Protein 1AYO (pdb70)

B-factor: mean 34.52, std 20.79, range [9.79, 157.91]

Sequence (260 aa):
EFPFALEVQTLPQTCDGPKAHTSFQISLSVSYIGSRPASNMAIVDVKMVSGFIPLKPTVKMLERSNVSRTEVSNNHVLIYLDKVTNETLTLTFTVLQDIPVRDLKPAIVKVYDYYETDEFAVAEYSAPCSEFPFALEVQTLPQTCDGPKAHTSFQISLSVSYIGSRPASNMAIVDVKMVSGFIPLKPTVKMLERSNVSRTEVSNNHVLIYLDKVTNETLTLTFTVLQDIPVRDLKPAIVKVYDYYETDEFAVAEYSAPCS

Nearest PDB structures (foldseek):
  1ayo-assembly1_B  TM=1.008E+00  e=5.819E-28  Bos taurus
  1edy-assembly1_A  TM=9.283E-01  e=1.177E-16  Rattus norvegicus
  7s62-assembly1_A  TM=9.078E-01  e=7.585E-11  Xenopus laevis
  7s64-assembly1_A  TM=8.992E-01  e=1.941E-10  Xenopus laevis
  7s64-assembly1_D  TM=8.947E-01  e=5.863E-10  Xenopus laevis

Foldseek 3Di:
DFQKDKDKAKVVNACPDDVLQWKIKIKMKMAGNDDDQKFAKKKKKWADWPQKAFPVVLLQVQCDDLFVDWDCPPRIIMTIGRMGHRDMDMGMGMMGRRDDDPDIDKTKIKMAGPPDRRHMDIDIYTRNHD/DAQKDKDKAKVVNAPPDPVLQWKIKIKMKMAGRDDDQWFAWKKKKWAAWPQKDFDPVLLVVCCVDQWPDWDDDDRIIITTHHMHHRDMDMGMTMMGRRDRDPPTDKTKMKMAGPPDPPHIDMDIYTRNHD

Radius of gyration: 20.93 Å; Cα contacts (8 Å, |Δi|>4): 636; chains: 2; bounding box: 56×50×44 Å

Solvent-accessible surface area: 13962 Å² total; per-residue (Å²): 192,64,30,3,41,27,94,25,63,10,75,38,122,91,56,108,22,113,91,2,87,40,22,5,70,0,11,0,22,2,9,4,97,24,125,69,130,26,5,50,51,0,16,0,16,0,97,4,2,61,20,3,55,8,58,125,57,25,0,118,146,20,51,224,74,66,7,61,105,4,58,51,43,144,64,46,0,29,0,22,0,68,118,5,52,109,127,81,31,75,8,45,1,21,1,10,26,60,108,102,65,205,100,30,160,74,6,68,0,89,0,75,7,122,140,72,128,100,14,90,0,69,20,107,13,43,4,19,35,63,196,100,12,4,44,24,94,20,78,9,82,42,121,88,60,102,23,117,174,3,88,64,37,5,74,0,21,1,27,1,12,8,108,28,115,53,135,14,5,60,55,0,5,0,14,0,79,9,3,63,18,6,75,18,65,145,75,34,2,83,41,14,44,53,28,93,0,70,107,10,55,75,39,132,89,42,0,27,0,31,0,52,131,3,47,108,113,88,35,60,5,32,2,23,0,67,57,86,91,98,64,211,111,28,134,67,7,75,0,83,0,75,7,107,151,78,123,104,17,92,4,83,24,114,12,42,5,19,29,85

Organism: Bos taurus (NCBI:txid9913)

Secondary structure (DSSP, 8-state):
--SEEEEEEEESSS--SGGGGTEEEEEEEEEE-SSSSSBSSEEEEEEPPTTEEE-HHHHHTT-SSSEEEEEEETTEEEEEES-B-SSPEEEEEEEEESS--SS---EEEEEEESS-TT-EEEEEE--TT-/--SEEEEEEEESSS--STHHHHEEEEEEEEEE-SSSSS-SSEEEEEEPPTTEEE-HHHHHGGGGSSEEEEEEETTEEEEEES---SS-EEEEEEEEESS--SSPPPEEEEEEESSSTT-EEEEEE--TT-

Structure (mmCIF, N/CA/C/O backbone):
data_1AYO
#
_entry.id   1AYO
#
_cell.length_a   107.570
_cell.length_b   107.570
_cell.length_c   72.229
_cell.angle_alpha   90.00
_cell.angle_beta   90.00
_cell.angle_gamma   120.00
#
_symmetry.space_group_name_H-M   'P 31 2 1'
#
loop_
_entity.id
_entity.type
_entity.pdbx_description
1 polymer ALPHA-2-MACROGLOBULIN
2 branched 2-acetamido-2-deoxy-beta-D-glucopyranose-(1-4)-2-acetamido-2-deoxy-beta-D-glucopyranose
3 non-polymer 'CALCIUM ION'
4 water water
#
loop_
_atom_site.group_PDB
_atom_site.id
_atom_site.type_symbol
_atom_site.label_atom_id
_atom_site.label_alt_id
_atom_site.label_comp_id
_atom_site.label_asym_id
_atom_site.label_entity_id
_atom_site.label_seq_id
_atom_site.pdbx_PDB_ins_code
_atom_site.Cartn_x
_atom_site.Cartn_y
_atom_site.Cartn_z
_atom_site.occupancy
_atom_site.B_iso_or_equiv
_atom_site.auth_seq_id
_atom_site.auth_comp_id
_atom_site.auth_asym_id
_atom_site.auth_atom_id
_atom_site.pdbx_PDB_model_num
ATOM 1 N N . GLU A 1 1 ? 36.338 45.676 23.964 1.00 57.03 3 GLU A N 1
ATOM 2 C CA . GLU A 1 1 ? 37.222 46.816 24.160 1.00 36.00 3 GLU A CA 1
ATOM 3 C C . GLU A 1 1 ? 38.025 47.145 22.901 1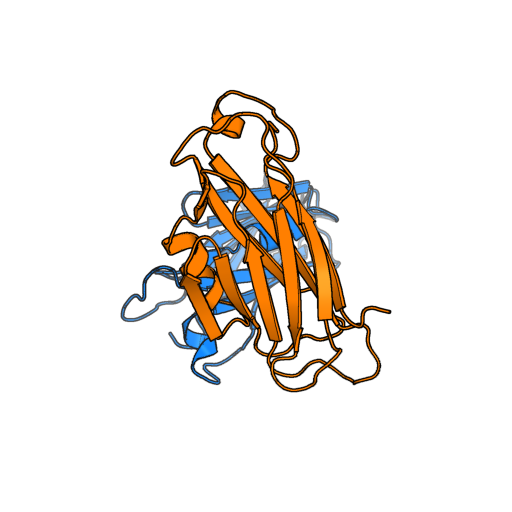.00 39.48 3 GLU A C 1
ATOM 4 O O . GLU A 1 1 ? 38.626 46.309 22.228 1.00 29.16 3 GLU A O 1
ATOM 10 N N . PHE A 1 2 ? 38.002 48.444 22.624 1.00 30.97 4 PHE A N 1
ATOM 11 C CA . PHE A 1 2 ? 38.359 49.042 21.355 1.00 22.21 4 PHE A CA 1
ATOM 12 C C . PHE A 1 2 ? 39.137 50.332 21.546 1.00 20.85 4 PHE A C 1
ATOM 13 O O . PHE A 1 2 ? 38.984 50.979 22.582 1.00 28.90 4 PHE A O 1
ATOM 21 N N . PRO A 1 3 ? 39.956 50.735 20.586 1.00 24.06 5 PRO A N 1
ATOM 22 C CA . PRO A 1 3 ? 40.629 52.030 20.696 1.00 24.70 5 PRO A CA 1
ATOM 23 C C . PRO A 1 3 ? 39.701 53.217 20.460 1.00 30.05 5 PRO A C 1
ATOM 24 O O . PRO A 1 3 ? 40.129 54.367 20.515 1.00 29.67 5 PRO A O 1
ATOM 28 N N . PHE A 1 4 ? 38.428 52.976 20.181 1.00 27.78 6 PHE A N 1
ATOM 29 C CA . PHE A 1 4 ? 37.453 54.056 20.207 1.00 26.53 6 PHE A CA 1
ATOM 30 C C . PHE A 1 4 ? 36.447 53.706 21.300 1.00 23.91 6 PHE A C 1
ATOM 31 O O . PHE A 1 4 ? 36.099 52.534 21.451 1.00 30.94 6 PHE A O 1
ATOM 39 N N . ALA A 1 5 ? 35.986 54.715 22.020 1.00 24.75 7 ALA A N 1
ATOM 40 C CA . ALA A 1 5 ? 34.785 54.502 22.825 1.00 27.71 7 ALA A CA 1
ATOM 41 C C . ALA A 1 5 ? 33.565 54.844 21.968 1.00 28.41 7 ALA A C 1
ATOM 42 O O . ALA A 1 5 ? 33.536 55.911 21.355 1.00 35.85 7 ALA A O 1
ATOM 44 N N . LEU A 1 6 ? 32.583 53.957 21.914 1.00 31.52 8 LEU A N 1
ATOM 45 C CA . LEU A 1 6 ? 31.402 54.170 21.083 1.00 33.43 8 LEU A CA 1
ATOM 46 C C . LEU A 1 6 ? 30.154 53.797 21.873 1.00 29.12 8 LEU A C 1
ATOM 47 O O . LEU A 1 6 ? 30.024 52.641 22.281 1.00 24.68 8 LEU A O 1
ATOM 52 N N . GLU A 1 7 ? 29.254 54.748 22.102 1.00 33.00 9 GLU A N 1
ATOM 53 C CA . GLU A 1 7 ? 27.977 54.455 22.741 1.00 29.08 9 GLU A CA 1
ATOM 54 C C . GLU A 1 7 ? 26.830 54.987 21.871 1.00 27.22 9 GLU A C 1
ATOM 55 O O . GLU A 1 7 ? 27.027 56.036 21.258 1.00 30.56 9 GLU A O 1
ATOM 61 N N . VAL A 1 8 ? 25.713 54.280 21.862 1.00 28.87 10 VAL A N 1
ATOM 62 C CA . VAL A 1 8 ? 24.500 54.598 21.141 1.00 36.47 10 VAL A CA 1
ATOM 63 C C . VAL A 1 8 ? 23.259 54.484 22.028 1.00 27.41 10 VAL A C 1
ATOM 64 O O . VAL A 1 8 ? 23.050 53.472 22.691 1.00 29.82 10 VAL A O 1
ATOM 68 N N . GLN A 1 9 ? 22.421 55.513 22.005 1.00 25.36 11 GLN A N 1
ATOM 69 C CA . GLN A 1 9 ? 21.098 55.410 22.621 1.00 33.72 11 GLN A CA 1
ATOM 70 C C . GLN A 1 9 ? 20.034 56.020 21.709 1.00 30.80 11 GLN A C 1
ATOM 71 O O . GLN A 1 9 ? 20.406 56.816 20.835 1.00 28.64 11 GLN A O 1
ATOM 77 N N . THR A 1 10 ? 18.775 55.658 21.913 1.00 29.08 12 THR A N 1
ATOM 78 C CA . THR A 1 10 ? 17.636 56.171 21.168 1.00 29.32 12 THR A CA 1
ATOM 79 C C . THR A 1 10 ? 16.712 57.050 22.013 1.00 38.15 12 THR A C 1
ATOM 80 O O . THR A 1 10 ? 16.465 56.753 23.184 1.00 48.96 12 THR A O 1
ATOM 84 N N . LEU A 1 11 ? 16.189 58.114 21.410 1.00 29.83 13 LEU A N 1
ATOM 85 C CA . LEU A 1 11 ? 15.166 58.942 22.052 1.00 25.65 13 LEU A CA 1
ATOM 86 C C . LEU A 1 11 ? 13.830 58.744 21.352 1.00 31.05 13 LEU A C 1
ATOM 87 O O . LEU A 1 11 ? 13.699 59.138 20.188 1.00 34.59 13 LEU A O 1
ATOM 92 N N . PRO A 1 12 ? 12.854 58.128 21.998 1.00 30.46 14 PRO A N 1
ATOM 93 C CA . PRO A 1 12 ? 12.930 57.724 23.400 1.00 36.28 14 PRO A CA 1
ATOM 94 C C . PRO A 1 12 ? 13.693 56.422 23.619 1.00 36.09 14 PRO A C 1
ATOM 95 O O . PRO A 1 12 ? 13.952 55.687 22.674 1.00 27.26 14 PRO A O 1
ATOM 99 N N . GLN A 1 13 ? 14.037 56.109 24.865 1.00 41.01 15 GLN A N 1
ATOM 100 C CA . GLN A 1 13 ? 14.772 54.887 25.171 1.00 35.40 15 GLN A CA 1
ATOM 101 C C . GLN A 1 13 ? 13.868 53.666 25.147 1.00 32.34 15 GLN A C 1
ATOM 102 O O . GLN A 1 13 ? 14.322 52.544 24.909 1.00 40.70 15 GLN A O 1
ATOM 108 N N . THR A 1 14 ? 12.572 53.859 25.381 1.00 29.03 16 THR A N 1
ATOM 109 C CA . THR A 1 14 ? 11.631 52.747 25.346 1.00 29.40 16 THR A CA 1
ATOM 110 C C . THR A 1 14 ? 10.343 53.115 24.613 1.00 36.48 16 THR A C 1
ATOM 111 O O . THR A 1 14 ? 10.135 54.284 24.291 1.00 41.53 16 THR A O 1
ATOM 115 N N . CYS A 1 15 ? 9.500 52.113 24.384 1.00 25.22 17 CYS A N 1
ATOM 116 C CA . CYS A 1 15 ? 8.268 52.276 23.628 1.00 32.33 17 CYS A CA 1
ATOM 117 C C . CYS A 1 15 ? 7.186 53.023 24.395 1.00 46.18 17 CYS A C 1
ATOM 118 O O . CYS A 1 15 ? 6.156 52.464 24.779 1.00 65.48 17 CYS A O 1
ATOM 121 N N . ASP A 1 16 ? 7.408 54.311 24.621 1.00 37.74 18 ASP A N 1
ATOM 122 C CA . ASP A 1 16 ? 6.582 55.109 25.515 1.00 40.40 18 ASP A CA 1
ATOM 123 C C . ASP A 1 16 ? 5.267 55.566 24.898 1.00 46.20 18 ASP A C 1
ATOM 124 O O . ASP A 1 16 ? 4.591 56.440 25.451 1.00 61.82 18 ASP A O 1
ATOM 129 N N . GLY A 1 17 ? 4.862 55.012 23.762 1.00 42.42 19 GLY A N 1
ATOM 130 C CA . GLY A 1 17 ? 3.611 55.411 23.133 1.00 40.66 19 GLY A CA 1
ATOM 131 C C . GLY A 1 17 ? 3.672 55.287 21.615 1.00 43.00 19 GLY A C 1
ATOM 132 O O . GLY A 1 17 ? 4.763 55.068 21.092 1.00 46.36 19 GLY A O 1
ATOM 133 N N . PRO A 1 18 ? 2.525 55.418 20.967 1.00 40.93 20 PRO A N 1
ATOM 134 C CA . PRO A 1 18 ? 2.316 55.387 19.526 1.00 36.16 20 PRO A CA 1
ATOM 135 C C . PRO A 1 18 ? 3.404 56.054 18.687 1.00 23.93 20 PRO A C 1
ATOM 136 O O . PRO A 1 18 ? 3.761 55.480 17.656 1.00 26.19 20 PRO A O 1
ATOM 140 N N . LYS A 1 19 ? 3.907 57.219 19.077 1.00 26.35 21 LYS A N 1
ATOM 141 C CA . LYS A 1 19 ? 4.893 57.931 18.270 1.00 32.04 21 LYS A CA 1
ATOM 142 C C . LYS A 1 19 ? 6.248 57.231 18.259 1.00 36.59 21 LYS A C 1
ATOM 143 O O . LYS A 1 19 ? 7.045 57.470 17.352 1.00 32.92 21 LYS A O 1
ATOM 149 N N . ALA A 1 20 ? 6.505 56.393 19.262 1.00 27.44 22 ALA A N 1
ATOM 150 C CA . ALA A 1 20 ? 7.781 55.698 19.381 1.00 31.69 22 ALA A CA 1
ATOM 151 C C . ALA A 1 20 ? 7.881 54.584 18.347 1.00 27.00 22 ALA A C 1
ATOM 152 O O . ALA A 1 20 ? 8.964 54.134 17.993 1.00 33.12 22 ALA A O 1
ATOM 154 N N . HIS A 1 21 ? 6.723 54.148 17.867 1.00 24.57 23 HIS A N 1
ATOM 155 C CA . HIS A 1 21 ? 6.656 53.194 16.785 1.00 29.66 23 HIS A CA 1
ATOM 156 C C . HIS A 1 21 ? 7.085 53.784 15.451 1.00 30.46 23 HIS A C 1
ATOM 157 O O . HIS A 1 21 ? 7.484 53.009 14.580 1.00 35.28 23 HIS A O 1
ATOM 164 N N . THR A 1 22 ? 6.980 55.096 15.246 1.00 24.88 24 THR A N 1
ATOM 165 C CA . THR A 1 22 ? 7.097 55.525 13.847 1.00 27.33 24 THR A CA 1
ATOM 166 C C . THR A 1 22 ? 8.277 56.458 13.631 1.00 25.86 24 THR A C 1
ATOM 167 O O . THR A 1 22 ? 8.666 56.743 12.494 1.00 23.01 24 THR A O 1
ATOM 171 N N . SER A 1 23 ? 8.848 56.971 14.713 1.00 21.58 25 SER A N 1
ATOM 172 C CA . SER A 1 23 ? 10.101 57.706 14.551 1.00 16.86 25 SER A CA 1
ATOM 173 C C . SER A 1 23 ? 10.835 57.738 15.878 1.00 22.14 25 SER A C 1
ATOM 174 O O . SER A 1 23 ? 10.229 57.575 16.933 1.00 26.50 25 SER A O 1
ATOM 177 N N . PHE A 1 24 ? 12.146 57.943 15.795 1.00 19.53 26 PHE A N 1
ATOM 178 C CA . PHE A 1 24 ? 12.924 58.082 17.023 1.00 23.11 26 PHE A CA 1
ATOM 179 C C . PHE A 1 24 ? 14.255 58.725 16.669 1.00 22.95 26 PHE A C 1
ATOM 180 O O . PHE A 1 24 ? 14.597 58.811 15.492 1.00 20.43 26 PHE A O 1
ATOM 188 N N . GLN A 1 25 ? 14.969 59.166 17.696 1.00 21.82 27 GLN A N 1
ATOM 189 C CA . GLN A 1 25 ? 16.275 59.753 17.425 1.00 21.36 27 GLN A CA 1
ATOM 190 C C . GLN A 1 25 ? 17.353 58.749 17.819 1.00 21.28 27 GLN A C 1
ATOM 191 O O . GLN A 1 25 ? 17.179 57.982 18.756 1.00 21.92 27 GLN A O 1
ATOM 197 N N . ILE A 1 26 ? 18.436 58.789 17.059 1.00 20.06 28 ILE A N 1
ATOM 198 C CA . ILE A 1 26 ? 19.609 57.969 17.323 1.00 20.72 28 ILE A CA 1
ATOM 199 C C . ILE A 1 26 ? 20.685 58.910 17.837 1.00 22.99 28 ILE A C 1
ATOM 200 O O . ILE A 1 26 ? 20.980 59.914 17.189 1.00 25.64 28 ILE A O 1
ATOM 205 N N . SER A 1 27 ? 21.226 58.600 19.006 1.00 22.02 29 SER A N 1
ATOM 206 C CA . SER A 1 27 ? 22.216 59.486 19.607 1.00 21.46 29 SER A CA 1
ATOM 207 C C . SER A 1 27 ? 23.481 58.705 19.925 1.00 28.37 29 SER A C 1
ATOM 208 O O . SER A 1 27 ? 23.470 57.800 20.766 1.00 27.59 29 SER A O 1
ATOM 211 N N . LEU A 1 28 ? 24.585 59.016 19.260 1.00 26.73 30 LEU A N 1
ATOM 212 C CA . LEU A 1 28 ? 25.791 58.222 19.494 1.00 25.19 30 LEU A CA 1
ATOM 213 C C . LEU A 1 28 ? 26.909 59.114 20.010 1.00 27.86 30 LEU A C 1
ATO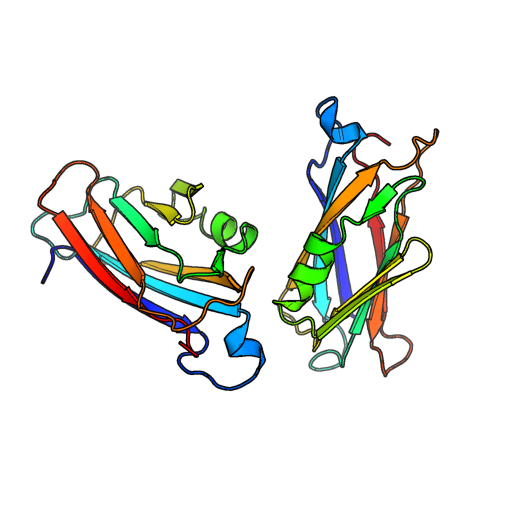M 214 O O . LEU A 1 28 ? 26.985 60.295 19.668 1.00 28.67 30 LEU A O 1
ATOM 219 N N . SER A 1 29 ? 27.770 58.537 20.839 1.00 24.34 31 SER A N 1
ATOM 220 C CA . SER A 1 29 ? 28.886 59.311 21.375 1.00 25.32 31 SER A CA 1
ATOM 221 C C . SER A 1 29 ? 30.192 58.569 21.122 1.00 26.96 31 SER A C 1
ATOM 222 O O . SER A 1 29 ? 30.261 57.356 21.313 1.00 24.18 31 SER A O 1
ATOM 225 N N . VAL A 1 30 ? 31.196 59.327 20.699 1.00 26.92 32 VAL A N 1
ATOM 226 C CA . VAL A 1 30 ? 32.445 58.715 20.280 1.00 27.30 32 VAL A CA 1
ATOM 227 C C . VAL A 1 30 ? 33.640 59.554 20.717 1.00 26.30 32 VAL A C 1
ATOM 228 O O . VAL A 1 30 ? 33.621 60.773 20.637 1.00 30.04 32 VAL A O 1
ATOM 232 N N . SER A 1 31 ? 34.664 58.853 21.184 1.00 27.40 33 SER A N 1
ATOM 233 C CA . SER A 1 31 ? 35.986 59.397 21.416 1.00 29.79 33 SER A CA 1
ATOM 234 C C . SER A 1 31 ? 37.044 58.353 21.060 1.00 30.10 33 SER A C 1
ATOM 235 O O . SER A 1 31 ? 36.744 57.161 21.024 1.00 29.87 33 SER A O 1
ATOM 238 N N . TYR A 1 32 ? 38.251 58.826 20.805 1.00 35.65 34 TYR A N 1
ATOM 239 C CA . TYR A 1 32 ? 39.410 57.970 20.580 1.00 39.64 34 TYR A CA 1
ATOM 240 C C . TYR A 1 32 ? 40.146 57.769 21.900 1.00 42.89 34 TYR A C 1
ATOM 241 O O . TYR A 1 32 ? 40.516 58.741 22.559 1.00 42.93 34 TYR A O 1
ATOM 250 N N . ILE A 1 33 ? 40.340 56.519 22.302 1.00 40.78 35 ILE A N 1
ATOM 251 C CA . ILE A 1 33 ? 40.982 56.202 23.572 1.00 39.05 35 ILE A CA 1
ATOM 252 C C . ILE A 1 33 ? 42.166 55.257 23.394 1.00 49.83 35 ILE A C 1
ATOM 253 O O . ILE A 1 33 ? 42.452 54.454 24.286 1.00 46.31 35 ILE A O 1
ATOM 258 N N . GLY A 1 34 ? 42.848 55.336 22.256 1.00 50.54 36 GLY A N 1
ATOM 259 C CA . GLY A 1 34 ? 43.904 54.403 21.926 1.00 62.26 36 GLY A CA 1
ATOM 260 C C . GLY A 1 34 ? 45.309 54.943 22.105 1.00 70.52 36 GLY A C 1
ATOM 261 O O . GLY A 1 34 ? 45.498 56.071 22.559 1.00 81.73 36 GLY A O 1
ATOM 262 N N . SER A 1 35 ? 46.289 54.122 21.744 1.00 73.49 37 SER A N 1
ATOM 263 C CA . SER A 1 35 ? 47.707 54.415 21.877 1.00 71.05 37 SER A CA 1
ATOM 264 C C . SER A 1 35 ? 48.041 55.778 21.279 1.00 64.09 37 SER A C 1
ATOM 265 O O . SER A 1 35 ? 48.528 56.672 21.962 1.00 67.27 37 SER A O 1
ATOM 268 N N . ARG A 1 36 ? 47.762 55.897 19.987 1.00 65.77 38 ARG A N 1
ATOM 269 C CA . ARG A 1 36 ? 47.992 57.138 19.260 1.00 69.91 38 ARG A CA 1
ATOM 270 C C . ARG A 1 36 ? 47.373 58.327 19.974 1.00 67.18 38 ARG A C 1
ATOM 271 O O . ARG A 1 36 ? 46.511 58.177 20.845 1.00 60.65 38 ARG A O 1
ATOM 279 N N . PRO A 1 37 ? 47.819 59.531 19.631 1.00 67.69 39 PRO A N 1
ATOM 280 C CA . PRO A 1 37 ? 47.280 60.729 20.284 1.00 69.39 39 PRO A CA 1
ATOM 281 C C . PRO A 1 37 ? 45.846 61.007 19.842 1.00 68.57 39 PRO A C 1
ATOM 282 O O . PRO A 1 37 ? 44.969 61.322 20.645 1.00 57.74 39 PRO A O 1
ATOM 286 N N . ALA A 1 38 ? 45.616 60.885 18.541 1.00 62.63 40 ALA A N 1
ATOM 287 C CA . ALA A 1 38 ? 44.288 61.002 17.959 1.00 58.75 40 ALA A CA 1
ATOM 288 C C . ALA A 1 38 ? 44.163 59.998 16.816 1.00 54.83 40 ALA A C 1
ATOM 289 O O . ALA A 1 38 ? 45.187 59.482 16.362 1.00 47.52 40 ALA A O 1
ATOM 291 N N . SER A 1 39 ? 42.943 59.741 16.360 1.00 40.88 41 SER A N 1
ATOM 292 C CA . SER A 1 39 ? 42.763 58.968 15.143 1.00 34.97 41 SER A CA 1
ATOM 293 C C . SER A 1 39 ? 42.986 59.833 13.907 1.00 45.67 41 SER A C 1
ATOM 294 O O . SER A 1 39 ? 42.882 61.057 13.968 1.00 56.54 41 SER A O 1
ATOM 297 N N . ASN A 1 40 ? 43.264 59.177 12.787 1.00 48.29 42 ASN A N 1
ATOM 298 C CA . ASN A 1 40 ? 43.184 59.802 11.473 1.00 46.49 42 ASN A CA 1
ATOM 299 C C . ASN A 1 40 ? 41.736 60.193 11.190 1.00 39.85 42 ASN A C 1
ATOM 300 O O . ASN A 1 40 ? 40.892 60.194 12.088 1.00 50.56 42 ASN A O 1
ATOM 305 N N . MET A 1 41 ? 41.424 60.505 9.939 1.00 33.80 43 MET A N 1
ATOM 306 C CA . MET A 1 41 ? 40.031 60.477 9.501 1.00 30.15 43 MET A CA 1
ATOM 307 C C . MET A 1 41 ? 39.406 59.159 9.958 1.00 34.64 43 MET A C 1
ATOM 308 O O . MET A 1 41 ? 40.029 58.108 9.778 1.00 29.89 43 MET A O 1
ATOM 313 N N . ALA A 1 42 ? 38.237 59.241 10.557 1.00 28.45 44 ALA A N 1
ATOM 314 C CA . ALA A 1 42 ? 37.452 58.116 11.032 1.00 25.35 44 ALA A CA 1
ATOM 315 C C . ALA A 1 42 ? 36.093 58.103 10.338 1.00 32.40 44 ALA A C 1
ATOM 316 O O . ALA A 1 42 ? 35.593 59.154 9.928 1.00 33.78 44 ALA A O 1
ATOM 318 N N . ILE A 1 43 ? 35.495 56.922 10.212 1.00 23.49 45 ILE A N 1
ATOM 319 C CA . ILE A 1 43 ? 34.141 56.879 9.650 1.00 21.67 45 ILE A CA 1
ATOM 320 C C . ILE A 1 43 ? 33.205 56.264 10.680 1.00 22.99 45 ILE A C 1
ATOM 321 O O . ILE A 1 43 ? 33.556 55.228 11.240 1.00 24.09 45 ILE A O 1
ATOM 326 N N . VAL A 1 44 ? 32.072 56.907 10.915 1.00 20.10 46 VAL A N 1
ATOM 327 C CA . VAL A 1 44 ? 30.954 56.350 11.664 1.00 14.25 46 VAL A CA 1
ATOM 328 C C . VAL A 1 44 ? 29.906 55.874 10.663 1.00 18.85 46 VAL A C 1
ATOM 329 O O . VAL A 1 44 ? 29.504 56.609 9.765 1.00 22.93 46 VAL A O 1
ATOM 333 N N . ASP A 1 45 ? 29.516 54.622 10.830 1.00 17.31 47 ASP A N 1
ATOM 334 C CA . ASP A 1 45 ? 28.604 53.950 9.921 1.00 19.47 47 ASP A CA 1
ATOM 335 C C . ASP A 1 45 ? 27.443 53.423 10.762 1.00 19.83 47 ASP A C 1
ATOM 336 O O . ASP A 1 45 ? 27.628 52.555 11.610 1.00 21.25 47 ASP A O 1
ATOM 341 N N . VAL A 1 46 ? 26.276 53.980 10.470 1.00 18.77 48 VAL A N 1
ATOM 342 C CA . VAL A 1 46 ? 25.045 53.640 11.161 1.00 15.70 48 VAL A CA 1
ATOM 343 C C . VAL A 1 46 ? 24.098 52.911 10.216 1.00 21.70 48 VAL A C 1
ATOM 344 O O . VAL A 1 46 ? 23.602 53.476 9.247 1.00 20.74 48 VAL A O 1
ATOM 348 N N . LYS A 1 47 ? 23.862 51.643 10.523 1.00 19.54 49 LYS A N 1
ATOM 349 C CA . LYS A 1 47 ? 22.913 50.851 9.754 1.00 22.13 49 LYS A CA 1
ATOM 350 C C . LYS A 1 47 ? 21.509 51.115 10.286 1.00 17.98 49 LYS A C 1
ATOM 351 O O . LYS A 1 47 ? 21.353 51.259 11.501 1.00 17.43 49 LYS A O 1
ATOM 357 N N . MET A 1 48 ? 20.532 51.186 9.393 1.00 22.16 50 MET A N 1
ATOM 358 C CA . MET A 1 48 ? 19.154 51.450 9.775 1.00 20.55 50 MET A CA 1
ATOM 359 C C . MET A 1 48 ? 18.489 50.184 10.291 1.00 23.07 50 MET A C 1
ATOM 360 O O . MET A 1 48 ? 18.698 49.090 9.761 1.00 19.89 50 MET A O 1
ATOM 365 N N . VAL A 1 49 ? 17.652 50.322 11.309 1.00 22.23 51 VAL A N 1
ATOM 366 C CA . VAL A 1 49 ? 16.735 49.242 11.666 1.00 21.14 51 VAL A CA 1
ATOM 367 C C . VAL A 1 49 ? 15.776 48.961 10.524 1.00 25.46 51 VAL A C 1
ATOM 368 O O . VAL A 1 49 ? 15.400 49.903 9.812 1.00 28.09 51 VAL A O 1
ATOM 372 N N . SER A 1 50 ? 15.361 47.714 10.329 1.00 20.38 52 SER A N 1
ATOM 373 C CA . SER A 1 50 ? 14.507 47.370 9.197 1.00 26.18 52 SER A CA 1
ATOM 374 C C . SER A 1 50 ? 13.251 48.233 9.148 1.00 25.49 52 SER A C 1
ATOM 375 O O . SER A 1 50 ? 12.554 48.389 10.148 1.00 24.93 52 SER A O 1
ATOM 378 N N . GLY A 1 51 ? 12.970 48.781 7.974 1.00 24.39 53 GLY A N 1
ATOM 379 C CA . GLY A 1 51 ? 11.789 49.574 7.734 1.00 21.10 53 GLY A CA 1
ATOM 380 C C . GLY A 1 51 ? 11.994 51.055 7.966 1.00 23.35 53 GLY A C 1
ATOM 381 O O . GLY A 1 51 ? 11.121 51.832 7.567 1.00 24.48 53 GLY A O 1
ATOM 382 N N . PHE A 1 52 ? 13.101 51.448 8.585 1.00 20.46 54 PHE A N 1
ATOM 383 C CA . PHE A 1 52 ? 13.388 52.840 8.896 1.00 19.92 54 PHE A CA 1
ATOM 384 C C . PHE A 1 52 ? 14.365 53.508 7.930 1.00 24.71 54 PHE A C 1
ATOM 385 O O . PHE A 1 52 ? 15.257 52.860 7.382 1.00 21.21 54 PHE A O 1
ATOM 393 N N . ILE A 1 53 ? 14.207 54.815 7.758 1.00 18.49 55 ILE A N 1
ATOM 394 C CA . ILE A 1 53 ? 15.100 55.650 6.970 1.00 21.80 55 ILE A CA 1
ATOM 395 C C . ILE A 1 53 ? 15.434 56.926 7.729 1.00 20.02 55 ILE A C 1
ATOM 396 O O . ILE A 1 53 ? 14.658 57.360 8.580 1.00 22.19 55 ILE A O 1
ATOM 401 N N . PRO A 1 54 ? 16.567 57.547 7.433 1.00 22.12 56 PRO A N 1
ATOM 402 C CA . PRO A 1 54 ? 16.930 58.777 8.148 1.00 18.60 56 PRO A CA 1
ATOM 403 C C . PRO A 1 54 ? 16.138 59.978 7.637 1.00 31.43 56 PRO A C 1
ATOM 404 O O . PRO A 1 54 ? 15.763 59.993 6.460 1.00 24.02 56 PRO A O 1
ATOM 408 N N . LEU A 1 55 ? 15.890 60.955 8.502 1.00 26.58 57 LEU A N 1
ATOM 409 C CA . LEU A 1 55 ? 15.327 62.245 8.076 1.00 25.95 57 LEU A CA 1
ATOM 410 C C . LEU A 1 55 ? 16.519 63.074 7.616 1.00 27.28 57 LEU A C 1
ATOM 411 O O . LEU A 1 55 ? 17.231 63.608 8.466 1.00 23.05 57 LEU A O 1
ATOM 416 N N . LYS A 1 56 ? 16.741 63.122 6.304 1.00 21.36 58 LYS A N 1
ATOM 417 C CA . LYS A 1 56 ? 18.014 63.611 5.783 1.00 25.18 58 LYS A CA 1
ATOM 418 C C . LYS A 1 56 ? 18.437 64.968 6.311 1.00 28.04 58 LYS A C 1
ATOM 419 O O . LYS A 1 56 ? 19.629 65.117 6.633 1.00 26.24 58 LYS A O 1
ATOM 425 N N . PRO A 1 57 ? 17.572 65.966 6.403 1.00 30.12 59 PRO A N 1
ATOM 426 C CA . PRO A 1 57 ? 18.038 67.254 6.945 1.00 28.90 59 PRO A CA 1
ATOM 427 C C . PRO A 1 57 ? 18.641 67.122 8.332 1.00 24.66 59 PRO A C 1
ATOM 428 O O . PRO A 1 57 ? 19.521 67.919 8.676 1.00 31.10 59 PRO A O 1
ATOM 432 N N . THR A 1 58 ? 18.222 66.156 9.154 1.00 24.72 60 THR A N 1
ATOM 433 C CA . THR A 1 58 ? 18.866 66.098 10.476 1.00 20.98 60 THR A CA 1
ATOM 434 C C . THR A 1 58 ? 20.246 65.455 10.363 1.00 23.93 60 THR A C 1
ATOM 435 O O . THR A 1 58 ? 21.087 65.627 11.247 1.00 26.99 60 THR A O 1
ATOM 439 N N . VAL A 1 59 ? 20.497 64.728 9.277 1.00 20.37 61 VAL A N 1
ATOM 440 C CA . VAL A 1 59 ? 21.849 64.205 9.048 1.00 26.71 61 VAL A CA 1
ATOM 441 C C . VAL A 1 59 ? 22.764 65.330 8.581 1.00 23.07 61 VAL A C 1
ATOM 442 O O . VAL A 1 59 ? 23.884 65.504 9.060 1.00 23.37 61 VAL A O 1
ATOM 446 N N . LYS A 1 60 ? 22.256 66.111 7.624 1.00 24.97 62 LYS A N 1
ATOM 447 C CA . LYS A 1 60 ? 23.054 67.195 7.053 1.00 27.39 62 LYS A CA 1
ATOM 448 C C . LYS A 1 60 ? 23.420 68.226 8.109 1.00 23.91 62 LYS A C 1
ATOM 449 O O . LYS A 1 60 ? 24.497 68.822 8.060 1.00 32.55 62 LYS A O 1
ATOM 455 N N . MET A 1 61 ? 22.522 68.408 9.064 1.00 24.17 63 MET A N 1
ATOM 456 C CA . MET A 1 61 ? 22.788 69.259 10.216 1.00 36.34 63 MET A CA 1
ATOM 457 C C . MET A 1 61 ? 24.034 68.852 10.989 1.00 41.80 63 MET A C 1
ATOM 458 O O . MET A 1 61 ? 24.612 69.652 11.729 1.00 32.95 63 MET A O 1
ATOM 463 N N . LEU A 1 62 ? 24.469 67.597 10.877 1.00 33.05 64 LEU A N 1
ATOM 464 C CA . LEU A 1 62 ? 25.639 67.204 11.667 1.00 27.84 64 LEU A CA 1
ATOM 465 C C . LEU A 1 62 ? 26.888 67.857 11.091 1.00 28.61 64 LEU A C 1
ATOM 466 O O . LEU A 1 62 ? 27.926 67.970 11.745 1.00 34.48 64 LEU A O 1
ATOM 471 N N . GLU A 1 63 ? 26.788 68.299 9.838 1.00 30.32 65 GLU A N 1
ATOM 472 C CA . GLU A 1 63 ? 27.963 68.755 9.100 1.00 38.25 65 GLU A CA 1
ATOM 473 C C . GLU A 1 63 ? 28.412 70.149 9.527 1.00 57.94 65 GLU A C 1
ATOM 474 O O . GLU A 1 63 ? 28.241 71.131 8.807 1.00 64.49 65 GLU A O 1
ATOM 480 N N . ARG A 1 64 ? 29.004 70.216 10.708 1.00 75.81 66 ARG A N 1
ATOM 481 C CA . ARG A 1 64 ? 29.636 71.432 11.201 1.00 96.69 66 ARG A CA 1
ATOM 482 C C . ARG A 1 64 ? 30.224 71.138 12.583 1.00 104.00 66 ARG A C 1
ATOM 483 O O . ARG A 1 64 ? 29.497 71.148 13.573 1.00 114.17 66 ARG A O 1
ATOM 491 N N . SER A 1 65 ? 31.520 70.867 12.576 1.00 106.93 67 SER A N 1
ATOM 492 C CA . SER A 1 65 ? 32.281 70.420 13.728 1.00 111.61 67 SER A CA 1
ATOM 493 C C . SER A 1 65 ? 33.585 69.760 13.285 1.00 109.74 67 SER A C 1
ATOM 494 O O . SER A 1 65 ? 34.295 70.256 12.414 1.00 96.22 67 SER A O 1
ATOM 497 N N . ASN A 1 66 ? 33.857 68.616 13.902 1.00 109.62 68 ASN A N 1
ATOM 498 C CA . ASN A 1 66 ? 34.898 67.701 13.455 1.00 107.72 68 ASN A CA 1
ATOM 499 C C . ASN A 1 66 ? 34.357 66.892 12.268 1.00 81.64 68 ASN A C 1
ATOM 500 O O . ASN A 1 66 ? 35.094 66.145 11.629 1.00 59.70 68 ASN A O 1
ATOM 505 N N . VAL A 1 67 ? 33.068 67.091 12.025 1.00 57.38 69 VAL A N 1
ATOM 506 C CA . VAL A 1 67 ? 32.288 66.483 10.968 1.00 44.51 69 VAL A CA 1
ATOM 507 C C . VAL A 1 67 ? 32.484 67.177 9.624 1.00 46.14 69 VAL A C 1
ATOM 508 O O . VAL A 1 67 ? 31.863 68.195 9.334 1.00 51.56 69 VAL A O 1
ATOM 512 N N . SER A 1 68 ? 33.350 66.598 8.810 1.00 47.21 70 SER A N 1
ATOM 513 C CA . SER A 1 68 ? 33.682 67.126 7.497 1.00 51.36 70 SER A CA 1
ATOM 514 C C . SER A 1 68 ? 32.632 66.752 6.457 1.00 55.92 70 SER A C 1
ATOM 515 O O . SER A 1 68 ? 32.532 67.417 5.423 1.00 47.27 70 SER A O 1
ATOM 518 N N . ARG A 1 69 ? 31.840 65.706 6.703 1.00 45.68 71 ARG A N 1
ATOM 519 C CA . ARG A 1 69 ? 30.759 65.392 5.763 1.00 32.05 71 ARG A CA 1
ATOM 520 C C . ARG A 1 69 ? 29.932 64.202 6.241 1.00 31.92 71 ARG A C 1
ATOM 521 O O . ARG A 1 69 ? 30.336 63.416 7.094 1.00 31.65 71 ARG A O 1
ATOM 529 N N . THR A 1 70 ? 28.749 64.124 5.649 1.00 25.30 72 THR A N 1
ATOM 530 C CA . THR A 1 70 ? 27.802 63.059 5.913 1.00 31.24 72 THR A CA 1
ATOM 531 C C . THR A 1 70 ? 27.286 62.534 4.579 1.00 33.72 72 THR A C 1
ATOM 532 O O . THR A 1 70 ? 27.270 63.242 3.574 1.00 26.03 72 THR A O 1
ATOM 536 N N . GLU A 1 71 ? 26.884 61.267 4.595 1.00 24.95 73 GLU A N 1
ATOM 537 C CA . GLU A 1 71 ? 26.255 60.694 3.414 1.00 19.92 73 GLU A CA 1
ATOM 538 C C . GLU A 1 71 ? 25.116 59.780 3.849 1.00 25.17 73 GLU A C 1
ATOM 539 O O . GLU A 1 71 ? 25.169 59.113 4.886 1.00 24.25 73 GLU A O 1
ATOM 545 N N . VAL A 1 72 ? 24.075 59.762 3.031 1.00 21.95 74 VAL A N 1
ATOM 546 C CA . VAL A 1 72 ? 22.988 58.805 3.212 1.00 21.06 74 VAL A CA 1
ATOM 547 C C . VAL A 1 72 ? 23.037 57.852 2.032 1.00 28.15 74 VAL A C 1
ATOM 548 O O . VAL A 1 72 ? 22.880 58.236 0.868 1.00 20.82 74 VAL A O 1
ATOM 552 N N . SER A 1 73 ? 23.287 56.565 2.311 1.00 17.41 75 SER A N 1
ATOM 553 C CA . SER A 1 73 ? 23.601 55.744 1.134 1.00 23.03 75 SER A CA 1
ATOM 554 C C . SER A 1 73 ? 23.349 54.273 1.400 1.00 21.78 75 SER A C 1
ATOM 555 O O . SER A 1 73 ? 23.845 53.757 2.407 1.00 21.53 75 SER A O 1
ATOM 558 N N . ASN A 1 74 ? 22.579 53.644 0.511 1.00 15.02 76 ASN A N 1
ATOM 559 C CA . ASN A 1 74 ? 22.241 52.230 0.638 1.00 16.42 76 ASN A CA 1
ATOM 560 C C . ASN A 1 74 ? 21.814 51.869 2.064 1.00 23.36 76 ASN A C 1
ATOM 561 O O . ASN A 1 74 ? 22.216 50.810 2.550 1.00 26.18 76 ASN A O 1
ATOM 566 N N . ASN A 1 75 ? 21.033 52.755 2.647 1.00 18.93 77 ASN A N 1
ATOM 567 C CA . ASN A 1 75 ? 20.359 52.662 3.934 1.00 24.05 77 ASN A CA 1
ATOM 568 C C . ASN A 1 75 ? 21.344 52.532 5.097 1.00 23.55 77 ASN A C 1
ATOM 569 O O . ASN A 1 75 ? 21.077 51.953 6.155 1.00 24.02 77 ASN A O 1
ATOM 574 N N . HIS A 1 76 ? 22.508 53.131 4.889 1.00 15.85 78 HIS A N 1
ATOM 575 C CA . HIS A 1 76 ? 23.393 53.464 5.991 1.00 20.05 78 HIS A CA 1
ATOM 576 C C . HIS A 1 76 ? 23.467 54.989 6.056 1.00 26.93 78 HIS A C 1
ATOM 577 O O . HIS A 1 76 ? 23.298 55.635 5.018 1.00 23.90 78 HIS A O 1
ATOM 584 N N . VAL A 1 77 ? 23.717 55.487 7.252 1.00 20.28 79 VAL A N 1
ATOM 585 C CA . VAL A 1 77 ? 24.162 56.861 7.425 1.00 15.06 79 VAL A CA 1
ATOM 586 C C . VAL A 1 77 ? 25.664 56.862 7.679 1.00 20.29 79 VAL A C 1
ATOM 587 O O . VAL A 1 77 ? 26.168 56.161 8.560 1.00 21.34 79 VAL A O 1
ATOM 591 N N . LEU A 1 78 ? 26.402 57.626 6.892 1.00 18.18 80 LEU A N 1
ATOM 592 C CA . LEU A 1 78 ? 27.852 57.656 7.056 1.00 21.11 80 LEU A CA 1
ATOM 593 C C . LEU A 1 78 ? 28.300 59.046 7.478 1.00 22.77 80 LEU A C 1
ATOM 594 O O . LEU A 1 78 ? 27.905 60.022 6.837 1.00 23.48 80 LEU A O 1
ATOM 599 N N . ILE A 1 79 ? 29.097 59.103 8.532 1.00 18.36 81 ILE A N 1
ATOM 600 C CA . ILE A 1 79 ? 29.630 60.358 9.039 1.00 20.88 81 ILE A CA 1
ATOM 601 C C . ILE A 1 79 ? 31.156 60.354 9.039 1.00 25.80 81 ILE A C 1
ATOM 602 O O . ILE A 1 79 ? 31.768 59.531 9.714 1.00 29.64 81 ILE A O 1
ATOM 607 N N . TYR A 1 80 ? 31.762 61.261 8.299 1.00 26.75 82 TYR A N 1
ATOM 608 C CA . TYR A 1 80 ? 33.204 61.427 8.198 1.00 29.56 82 TYR A CA 1
ATOM 609 C C . TYR A 1 80 ? 33.709 62.469 9.191 1.00 37.45 82 TYR A C 1
ATOM 610 O O . TYR A 1 80 ? 33.296 63.630 9.146 1.00 35.61 82 TYR A O 1
ATOM 619 N N . LEU A 1 81 ? 34.584 62.045 10.095 1.00 33.74 83 LEU A N 1
ATOM 620 C CA . LEU A 1 81 ? 35.203 62.926 11.083 1.00 31.26 83 LEU A CA 1
ATOM 621 C C . LEU A 1 81 ? 36.666 63.168 10.733 1.00 36.66 83 LEU A C 1
ATOM 622 O O . LEU A 1 81 ? 37.401 62.225 10.413 1.00 38.22 83 LEU A O 1
ATOM 627 N N . ASP A 1 82 ? 37.108 64.423 10.771 1.00 40.80 84 ASP A N 1
ATOM 628 C CA . ASP A 1 82 ? 38.467 64.740 10.313 1.00 46.46 84 ASP A CA 1
ATOM 629 C C . ASP A 1 82 ? 39.524 64.130 11.224 1.00 39.29 84 ASP A C 1
ATOM 630 O O . ASP A 1 82 ? 40.554 63.618 10.782 1.00 44.73 84 ASP A O 1
ATOM 635 N N . LYS A 1 83 ? 39.255 64.176 12.520 1.00 41.12 85 LYS A N 1
ATOM 636 C CA . LYS A 1 83 ? 40.068 63.468 13.499 1.00 60.12 85 LYS A CA 1
ATOM 637 C C . LYS A 1 83 ? 39.212 63.168 14.726 1.00 57.48 85 LYS A C 1
ATOM 638 O O . LYS A 1 83 ? 38.168 63.794 14.916 1.00 74.97 85 LYS A O 1
ATOM 644 N N . VAL A 1 84 ? 39.647 62.215 15.543 1.00 42.82 86 VAL A N 1
ATOM 645 C CA . VAL A 1 84 ? 38.934 61.966 16.791 1.00 39.29 86 VAL A CA 1
ATOM 646 C C . VAL A 1 84 ? 39.932 61.877 17.942 1.00 43.73 86 VAL A C 1
ATOM 647 O O . VAL A 1 84 ? 40.947 61.195 17.833 1.00 39.91 86 VAL A O 1
ATOM 651 N N . THR A 1 85 ? 39.616 62.579 19.022 1.00 38.92 87 THR A N 1
ATOM 652 C CA . THR A 1 85 ? 40.514 62.622 20.166 1.00 38.48 87 THR A CA 1
ATOM 653 C C . THR A 1 85 ? 39.823 62.097 21.415 1.00 48.19 87 THR A C 1
ATOM 654 O O . THR A 1 85 ? 38.752 61.490 21.347 1.00 42.62 87 THR A O 1
ATOM 658 N N . ASN A 1 86 ? 40.466 62.349 22.556 1.00 42.26 88 ASN A N 1
ATOM 659 C CA . ASN A 1 86 ? 39.893 61.879 23.813 1.00 50.51 88 ASN A CA 1
ATOM 660 C C . ASN A 1 86 ? 38.630 62.649 24.149 1.00 36.17 88 ASN A C 1
ATOM 661 O O . ASN A 1 86 ? 37.846 62.273 25.018 1.00 38.82 88 ASN A O 1
ATOM 666 N N . GLU A 1 87 ? 38.377 63.774 23.473 1.00 35.27 89 GLU A N 1
ATOM 667 C CA . GLU A 1 87 ? 37.113 64.422 23.855 1.00 48.14 89 GLU A CA 1
ATOM 668 C C . GLU A 1 87 ? 35.963 63.838 23.039 1.00 44.62 89 GLU A C 1
ATOM 669 O O . GLU A 1 87 ? 36.084 63.562 21.848 1.00 34.95 89 GLU A O 1
ATOM 675 N N . THR A 1 88 ? 34.852 63.637 23.729 1.00 37.83 90 THR A N 1
ATOM 676 C CA . THR A 1 88 ? 33.673 62.945 23.265 1.00 45.05 90 THR A CA 1
ATOM 677 C C . THR A 1 88 ? 32.841 63.768 22.293 1.00 46.74 90 THR A C 1
ATOM 678 O O . THR A 1 88 ? 32.424 64.877 22.624 1.00 56.70 90 THR A O 1
ATOM 682 N N . LEU A 1 89 ? 32.588 63.216 21.111 1.00 36.63 91 LEU A N 1
ATOM 683 C CA . LEU A 1 89 ? 31.652 63.898 20.214 1.00 33.56 91 LEU A CA 1
ATOM 684 C C . LEU A 1 89 ? 30.302 63.194 20.250 1.00 34.37 91 LEU A C 1
ATOM 685 O O . LEU A 1 89 ? 30.206 61.973 20.145 1.00 34.49 91 LEU A O 1
ATOM 690 N N . THR A 1 90 ? 29.249 63.986 20.412 1.00 36.20 92 THR A N 1
ATOM 691 C CA . THR A 1 90 ? 27.900 63.426 20.387 1.00 33.59 92 THR A CA 1
ATOM 692 C C . THR A 1 90 ? 27.189 63.870 19.115 1.00 36.24 92 THR A C 1
ATOM 693 O O . THR A 1 90 ? 27.230 65.032 18.722 1.00 33.31 92 THR A O 1
ATOM 697 N N . LEU A 1 91 ? 26.554 62.905 18.459 1.00 27.68 93 LEU A N 1
ATOM 698 C CA . LEU A 1 91 ? 25.912 63.169 17.179 1.00 28.40 93 LEU A CA 1
ATOM 699 C C . LEU A 1 91 ? 24.498 62.607 17.235 1.00 30.65 93 LEU A C 1
ATOM 700 O O . LEU A 1 91 ? 24.364 61.430 17.569 1.00 29.46 93 LEU A O 1
ATOM 705 N N . THR A 1 92 ? 23.483 63.410 16.933 1.00 25.96 94 THR A N 1
ATOM 706 C CA . THR A 1 92 ? 22.114 62.911 17.105 1.00 22.11 94 THR A CA 1
ATOM 707 C C . THR A 1 92 ? 21.299 63.189 15.857 1.00 26.13 94 THR A C 1
ATOM 708 O O . THR A 1 92 ? 21.369 64.301 15.334 1.00 27.67 94 THR A O 1
ATOM 712 N N . PHE A 1 93 ? 20.532 62.217 15.365 1.00 20.57 95 PHE A N 1
ATOM 713 C CA . PHE A 1 93 ? 19.736 62.549 14.179 1.00 20.39 95 PHE A CA 1
ATOM 714 C C . PHE A 1 93 ? 18.445 61.749 14.243 1.00 20.26 95 PHE A C 1
ATOM 715 O O . PHE A 1 93 ? 18.299 60.909 15.134 1.00 21.50 95 PHE A O 1
ATOM 723 N N . THR A 1 94 ? 17.551 62.019 13.299 1.00 19.85 96 THR A N 1
ATOM 724 C CA . THR A 1 94 ? 16.243 61.365 13.327 1.00 23.91 96 THR A CA 1
ATOM 725 C C . THR A 1 94 ? 16.068 60.304 12.253 1.00 21.98 96 THR A C 1
ATOM 726 O O . THR A 1 94 ? 16.533 60.471 11.128 1.00 19.69 96 THR A O 1
ATOM 730 N N . VAL A 1 95 ? 15.385 59.213 12.596 1.00 18.71 97 VAL A N 1
ATOM 731 C CA . VAL A 1 95 ? 14.952 58.215 11.627 1.00 18.57 97 VAL A CA 1
ATOM 732 C C . VAL A 1 95 ? 13.440 58.020 11.679 1.00 21.38 97 VAL A C 1
ATOM 733 O O . VAL A 1 95 ? 12.766 58.300 12.668 1.00 19.90 97 VAL A O 1
ATOM 737 N N . LEU A 1 96 ? 12.911 57.535 10.564 1.00 20.24 98 LEU A N 1
ATOM 738 C CA . LEU A 1 96 ? 11.482 57.516 10.320 1.00 21.32 98 LEU A CA 1
ATOM 739 C C . LEU A 1 96 ? 11.058 56.140 9.842 1.00 22.53 98 LEU A C 1
ATOM 740 O O . LEU A 1 96 ? 11.721 55.574 8.969 1.00 20.67 98 LEU A O 1
ATOM 745 N N . GLN A 1 97 ? 9.962 55.605 10.371 1.00 22.77 99 GLN A N 1
ATOM 746 C CA . GLN A 1 97 ? 9.490 54.340 9.812 1.00 18.66 99 GLN A CA 1
ATOM 747 C C . GLN A 1 97 ? 8.813 54.564 8.466 1.00 24.63 99 GLN A C 1
ATOM 748 O O . GLN A 1 97 ? 7.758 55.189 8.411 1.00 28.19 99 GLN A O 1
ATOM 754 N N . ASP A 1 98 ? 9.423 54.045 7.410 1.00 25.41 100 ASP A N 1
ATOM 755 C CA . ASP A 1 98 ? 8.853 54.114 6.071 1.00 32.33 100 ASP A CA 1
ATOM 756 C C . ASP A 1 98 ? 7.796 53.021 5.917 1.00 34.04 100 ASP A C 1
ATOM 757 O O . ASP A 1 98 ? 6.639 53.296 5.610 1.00 42.64 100 ASP A O 1
ATOM 762 N N . ILE A 1 99 ? 8.225 51.787 6.134 1.00 34.11 101 ILE A N 1
ATOM 763 C CA . ILE A 1 99 ? 7.383 50.603 6.078 1.00 32.29 101 ILE A CA 1
ATOM 764 C C . ILE A 1 99 ? 7.459 49.864 7.409 1.00 32.48 101 ILE A C 1
ATOM 765 O O . ILE A 1 99 ? 8.561 49.685 7.935 1.00 40.89 101 ILE A O 1
ATOM 770 N N . PRO A 1 100 ? 6.353 49.447 8.000 1.00 50.43 102 PRO A N 1
ATOM 771 C CA . PRO A 1 100 ? 6.464 48.676 9.250 1.00 46.76 102 PRO A CA 1
ATOM 772 C C . PRO A 1 100 ? 6.969 47.269 8.948 1.00 47.10 102 PRO A C 1
ATOM 773 O O . PRO A 1 100 ? 6.426 46.563 8.097 1.00 40.87 102 PRO A O 1
ATOM 777 N N . VAL A 1 101 ? 8.030 46.865 9.643 1.00 49.40 103 VAL A N 1
ATOM 778 C CA . VAL A 1 101 ? 8.523 45.503 9.468 1.00 51.88 103 VAL A CA 1
ATOM 779 C C . VAL A 1 101 ? 8.365 44.702 10.759 1.00 60.35 103 VAL A C 1
ATOM 780 O O . VAL A 1 101 ? 8.618 45.225 11.843 1.00 68.64 103 VAL A O 1
ATOM 784 N N . ARG A 1 102 ? 7.942 43.457 10.603 1.00 68.32 104 ARG A N 1
ATOM 785 C CA . ARG A 1 102 ? 7.665 42.529 11.687 1.00 68.03 104 ARG A CA 1
ATOM 786 C C . ARG A 1 102 ? 8.958 42.039 12.334 1.00 65.89 104 ARG A C 1
ATOM 787 O O . ARG A 1 102 ? 9.922 41.715 11.636 1.00 67.04 104 ARG A O 1
ATOM 795 N N . ASP A 1 103 ? 8.949 41.990 13.661 1.00 64.16 105 ASP A N 1
ATOM 796 C CA . ASP A 1 103 ? 10.078 41.482 14.430 1.00 70.20 105 ASP A CA 1
ATOM 797 C C . ASP A 1 103 ? 11.331 42.296 14.124 1.00 67.08 105 ASP A C 1
ATOM 798 O O . ASP A 1 103 ? 12.120 41.977 13.238 1.00 77.66 105 ASP A O 1
ATOM 803 N N . LEU A 1 104 ? 11.502 43.376 14.877 1.00 59.92 106 LEU A N 1
ATOM 804 C CA . LEU A 1 104 ? 12.670 44.226 14.690 1.00 56.33 106 LEU A CA 1
ATOM 805 C C . LEU A 1 104 ? 13.860 43.698 15.481 1.00 56.68 106 LEU A C 1
ATOM 806 O O . LEU A 1 104 ? 13.757 43.479 16.687 1.00 61.81 106 LEU A O 1
ATOM 811 N N . LYS A 1 105 ? 14.985 43.496 14.803 1.00 56.74 107 LYS A N 1
ATOM 812 C CA . LYS A 1 105 ? 16.212 43.051 15.466 1.00 51.93 107 LYS A CA 1
ATOM 813 C C . LYS A 1 105 ? 17.184 44.219 15.578 1.00 34.38 107 LYS A C 1
ATOM 814 O O . LYS A 1 105 ? 16.984 45.214 14.867 1.00 39.21 107 LYS A O 1
ATOM 820 N N . PRO A 1 106 ? 18.195 44.136 16.432 1.00 38.82 108 PRO A N 1
ATOM 821 C CA . PRO A 1 106 ? 19.128 45.252 16.630 1.00 36.01 108 PRO A CA 1
ATOM 822 C C . PRO A 1 106 ? 19.910 45.596 15.364 1.00 31.24 108 PRO A C 1
ATOM 823 O O . PRO A 1 106 ? 20.138 44.776 14.478 1.00 33.05 108 PRO A O 1
ATOM 827 N N . ALA A 1 107 ? 20.340 46.853 15.272 1.00 22.16 109 ALA A N 1
ATOM 828 C CA . ALA A 1 107 ? 21.162 47.246 14.129 1.00 22.80 109 ALA A CA 1
ATOM 829 C C . ALA A 1 107 ? 22.550 47.653 14.611 1.00 23.35 109 ALA A C 1
ATOM 830 O O . ALA A 1 107 ? 22.699 48.085 15.756 1.00 24.77 109 ALA A O 1
ATOM 832 N N . ILE A 1 108 ? 23.547 47.529 13.746 1.00 22.17 110 ILE A N 1
ATOM 833 C CA . ILE A 1 108 ? 24.939 47.791 14.092 1.00 21.58 110 ILE A CA 1
ATOM 834 C C . ILE A 1 108 ? 25.360 49.225 13.826 1.00 20.52 110 ILE A C 1
ATOM 835 O O . ILE A 1 108 ? 25.083 49.823 12.780 1.00 17.73 110 ILE A O 1
ATOM 840 N N . VAL A 1 109 ? 26.092 49.821 14.756 1.00 17.76 111 VAL A N 1
ATOM 841 C CA . VAL A 1 109 ? 26.837 51.045 14.495 1.00 19.71 111 VAL A CA 1
ATOM 842 C C . VAL A 1 109 ? 28.341 50.783 14.578 1.00 26.58 111 VAL A C 1
ATOM 843 O O . VAL A 1 109 ? 28.765 50.113 15.526 1.00 21.51 111 VAL A O 1
ATOM 847 N N . LYS A 1 110 ? 29.127 51.293 13.645 1.00 19.68 112 LYS A N 1
ATOM 848 C CA . LYS A 1 110 ? 30.569 51.111 13.637 1.00 27.60 112 LYS A CA 1
ATOM 849 C C . LYS A 1 110 ? 31.294 52.453 13.635 1.00 21.13 112 LYS A C 1
ATOM 850 O O . LYS A 1 110 ? 30.794 53.425 13.079 1.00 23.04 112 LYS A O 1
ATOM 856 N N . VAL A 1 111 ? 32.485 52.482 14.223 1.00 15.31 113 VAL A N 1
ATOM 857 C CA . VAL A 1 111 ? 33.402 53.588 13.915 1.00 14.72 113 VAL A CA 1
ATOM 858 C C . VAL A 1 111 ? 34.764 52.985 13.584 1.00 17.41 113 VAL A C 1
ATOM 859 O O . VAL A 1 111 ? 35.219 52.039 14.240 1.00 26.35 113 VAL A O 1
ATOM 863 N N . TYR A 1 112 ? 35.442 53.475 12.550 1.00 14.81 114 TYR A N 1
ATOM 864 C CA . TYR A 1 112 ? 36.751 52.893 12.251 1.00 16.04 114 TYR A CA 1
ATOM 865 C C . TYR A 1 112 ? 37.687 53.936 11.657 1.00 24.94 114 TYR A C 1
ATOM 866 O O . TYR A 1 112 ? 37.232 54.900 11.041 1.00 24.30 114 TYR A O 1
ATOM 875 N N . ASP A 1 113 ? 38.982 53.718 11.862 1.00 28.29 115 ASP A N 1
ATOM 876 C CA . ASP A 1 113 ? 40.023 54.543 11.266 1.00 20.30 115 ASP A CA 1
ATOM 877 C C . ASP A 1 113 ? 40.097 54.372 9.761 1.00 24.72 115 ASP A C 1
ATOM 878 O O . ASP A 1 113 ? 39.960 53.279 9.206 1.00 19.26 115 ASP A O 1
ATOM 883 N N . TYR A 1 114 ? 40.341 55.474 9.052 1.00 24.08 116 TYR A N 1
ATOM 884 C CA . TYR A 1 114 ? 40.443 55.361 7.598 1.00 28.35 116 TYR A CA 1
ATOM 8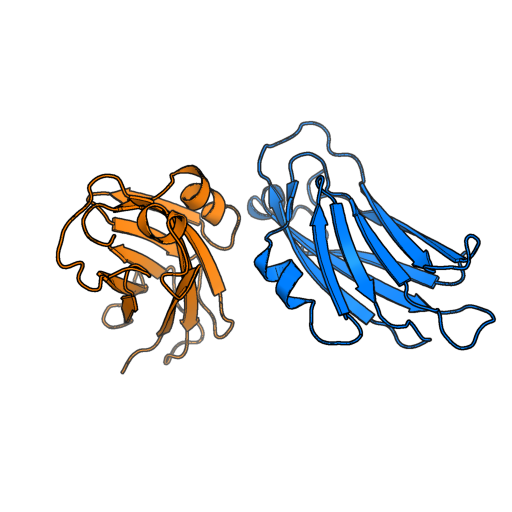85 C C . TYR A 1 114 ? 41.664 54.551 7.182 1.00 30.14 116 TYR A C 1
ATOM 886 O O . TYR A 1 114 ? 41.691 53.984 6.086 1.00 28.36 116 TYR A O 1
ATOM 895 N N . TYR A 1 115 ? 42.702 54.461 8.013 1.00 31.66 117 TYR A N 1
ATOM 896 C CA . TYR A 1 115 ? 43.912 53.756 7.598 1.00 33.91 117 TYR A CA 1
ATOM 897 C C . TYR A 1 115 ? 44.209 52.507 8.418 1.00 30.81 117 TYR A C 1
ATOM 898 O O . TYR A 1 115 ? 44.585 51.471 7.863 1.00 32.32 117 TYR A O 1
ATOM 907 N N . GLU A 1 116 ? 44.071 52.589 9.733 1.00 19.90 118 GLU A N 1
ATOM 908 C CA . GLU A 1 116 ? 44.509 51.505 10.613 1.00 20.67 118 GLU A CA 1
ATOM 909 C C . GLU A 1 116 ? 43.448 50.430 10.749 1.00 22.15 118 GLU A C 1
ATOM 910 O O . GLU A 1 116 ? 42.455 50.605 11.459 1.00 21.07 118 GLU A O 1
ATOM 916 N N . THR A 1 117 ? 43.598 49.279 10.086 1.00 26.17 119 THR A N 1
ATOM 917 C CA . THR A 1 117 ? 42.444 48.371 10.061 1.00 23.12 119 THR A CA 1
ATOM 918 C C . THR A 1 117 ? 42.164 47.764 11.428 1.00 23.49 119 THR A C 1
ATOM 919 O O . THR A 1 117 ? 41.097 47.174 11.622 1.00 22.72 119 THR A O 1
ATOM 923 N N . ASP A 1 118 ? 43.089 47.897 12.383 1.00 21.64 120 ASP A N 1
ATOM 924 C CA . ASP A 1 118 ? 42.868 47.311 13.703 1.00 24.86 120 ASP A CA 1
ATOM 925 C C . ASP A 1 118 ? 42.064 48.229 14.617 1.00 21.13 120 ASP A C 1
ATOM 926 O O . ASP A 1 118 ? 41.652 47.850 15.715 1.00 22.73 120 ASP A O 1
ATOM 931 N N . GLU A 1 119 ? 41.844 49.452 14.144 1.00 22.25 121 GLU A N 1
ATOM 932 C CA . GLU A 1 119 ? 41.219 50.475 14.977 1.00 22.07 121 GLU A CA 1
ATOM 933 C C . GLU A 1 119 ? 39.772 50.742 14.583 1.00 22.62 121 GLU A C 1
ATOM 934 O O . GLU A 1 119 ? 39.537 51.497 13.639 1.00 23.15 121 GLU A O 1
ATOM 940 N N . PHE A 1 120 ? 38.874 50.112 15.319 1.00 24.51 122 PHE A N 1
ATOM 941 C CA . PHE A 1 120 ? 37.438 50.157 15.098 1.00 22.96 122 PHE A CA 1
ATOM 942 C C . PHE A 1 120 ? 36.703 49.888 16.406 1.00 22.43 122 PHE A C 1
ATOM 943 O O . PHE A 1 120 ? 37.306 49.344 17.338 1.00 24.80 122 PHE A O 1
ATOM 951 N N . ALA A 1 121 ? 35.425 50.238 16.478 1.00 20.23 123 ALA A N 1
ATOM 952 C CA . ALA A 1 121 ? 34.537 49.782 17.539 1.00 23.62 123 ALA A CA 1
ATOM 953 C C . ALA A 1 121 ? 33.169 49.439 16.960 1.00 19.11 123 ALA A C 1
ATOM 954 O O . ALA A 1 121 ? 32.788 49.901 15.879 1.00 21.63 123 ALA A O 1
ATOM 956 N N . VAL A 1 122 ? 32.409 48.607 17.662 1.00 18.15 124 VAL A N 1
ATOM 957 C CA . VAL A 1 122 ? 31.055 48.307 17.205 1.00 18.99 124 VAL A CA 1
ATOM 958 C C . VAL A 1 122 ? 30.096 48.423 18.387 1.00 28.86 124 VAL A C 1
ATOM 959 O O . VAL A 1 122 ? 30.493 48.152 19.520 1.00 29.53 124 VAL A O 1
ATOM 963 N N . ALA A 1 123 ? 28.866 48.834 18.109 1.00 21.28 125 ALA A N 1
ATOM 964 C CA . ALA A 1 123 ? 27.833 48.910 19.144 1.00 23.22 125 ALA A CA 1
ATOM 965 C C . ALA A 1 123 ? 26.488 48.621 18.490 1.00 29.09 125 ALA A C 1
ATOM 966 O O . ALA A 1 123 ? 26.374 48.788 17.278 1.00 29.14 125 ALA A O 1
ATOM 968 N N . GLU A 1 124 ? 25.511 48.184 19.251 1.00 26.39 126 GLU A N 1
ATOM 969 C CA . GLU A 1 124 ? 24.194 47.824 18.744 1.00 29.88 126 GLU A CA 1
ATOM 970 C C . GLU A 1 124 ? 23.145 48.832 19.195 1.00 30.72 126 GLU A C 1
ATOM 971 O O . GLU A 1 124 ? 23.353 49.503 20.207 1.00 25.94 126 GLU A O 1
ATOM 977 N N . TYR A 1 125 ? 22.027 48.946 18.489 1.00 22.63 127 TYR A N 1
ATOM 978 C CA . TYR A 1 125 ? 20.892 49.702 19.031 1.00 22.58 127 TYR A CA 1
ATOM 979 C C . TYR A 1 125 ? 19.621 49.075 18.475 1.00 22.88 127 TYR A C 1
ATOM 980 O O . TYR A 1 125 ? 19.674 48.347 17.478 1.00 28.23 127 TYR A O 1
ATOM 989 N N . SER A 1 126 ? 18.490 49.348 19.109 1.00 26.70 128 SER A N 1
ATOM 990 C CA . SER A 1 126 ? 17.220 48.787 18.652 1.00 32.48 128 SER A CA 1
ATOM 991 C C . SER A 1 126 ? 16.160 49.871 18.522 1.00 24.81 128 SER A C 1
ATOM 992 O O . SER A 1 126 ? 16.233 50.898 19.196 1.00 24.95 128 SER A O 1
ATOM 995 N N . ALA A 1 127 ? 15.175 49.668 17.648 1.00 25.96 129 ALA A N 1
ATOM 996 C CA . ALA A 1 127 ? 14.015 50.568 17.689 1.00 32.28 129 ALA A CA 1
ATOM 997 C C . ALA A 1 127 ? 13.343 50.418 19.058 1.00 36.74 129 ALA A C 1
ATOM 998 O O . ALA A 1 127 ? 13.249 49.282 19.531 1.00 31.50 129 ALA A O 1
ATOM 1000 N N . PRO A 1 128 ? 12.909 51.516 19.663 1.00 29.47 130 PRO A N 1
ATOM 1001 C CA . PRO A 1 128 ? 12.310 51.513 20.998 1.00 36.52 130 PRO A CA 1
ATOM 1002 C C . PRO A 1 128 ? 11.162 50.519 21.155 1.00 32.73 130 PRO A C 1
ATOM 1003 O O . PRO A 1 128 ? 10.882 50.042 22.255 1.00 35.58 130 PRO A O 1
ATOM 1007 N N . CYS A 1 129 ? 10.469 50.212 20.065 1.00 28.20 131 CYS A N 1
ATOM 1008 C CA . CYS A 1 129 ? 9.344 49.286 20.142 1.00 37.37 131 CYS A CA 1
ATOM 1009 C C . CYS A 1 129 ? 9.621 47.946 19.477 1.00 41.89 131 CYS A C 1
ATOM 1010 O O . CYS A 1 129 ? 8.674 47.226 19.147 1.00 48.39 131 CYS A O 1
ATOM 1013 N N . SER A 1 130 ? 10.886 47.598 19.262 1.00 34.40 132 SER A N 1
ATOM 1014 C CA . SER A 1 130 ? 11.228 46.450 18.426 1.00 46.45 132 SER A CA 1
ATOM 1015 C C . SER A 1 130 ? 10.559 45.169 18.926 1.00 59.51 132 SER A C 1
ATOM 1016 O O . SER A 1 130 ? 10.042 44.418 18.063 1.00 60.93 132 SER A O 1
ATOM 1019 N N . GLU B 1 1 ? 1.656 92.084 14.614 1.00 113.46 3 GLU B N 1
ATOM 1020 C CA . GLU B 1 1 ? 2.490 91.169 15.380 1.00 91.02 3 GLU B CA 1
ATOM 1021 C C . GLU B 1 1 ? 2.142 89.710 15.093 1.00 69.77 3 GLU B C 1
ATOM 1022 O O . GLU B 1 1 ? 0.962 89.353 15.077 1.00 38.53 3 GLU B O 1
ATOM 1028 N N . PHE B 1 2 ? 3.178 88.902 14.879 1.00 43.32 4 PHE B N 1
ATOM 1029 C CA . PHE B 1 2 ? 2.987 87.471 14.677 1.00 30.44 4 PHE B CA 1
ATOM 1030 C C . PHE B 1 2 ? 3.681 86.673 15.770 1.00 24.17 4 PHE B C 1
ATOM 1031 O O . PHE B 1 2 ? 4.875 86.817 16.016 1.00 23.38 4 PHE B O 1
ATOM 1039 N N . PRO B 1 3 ? 2.897 85.835 16.436 1.00 20.36 5 PRO B N 1
ATOM 1040 C CA . PRO B 1 3 ? 3.423 84.970 17.494 1.00 20.44 5 PRO B CA 1
ATOM 1041 C C . PRO B 1 3 ? 4.038 83.679 16.974 1.00 23.16 5 PRO B C 1
ATOM 1042 O O . PRO B 1 3 ? 4.457 82.828 17.768 1.00 19.64 5 PRO B O 1
ATOM 1046 N N . PHE B 1 4 ? 4.113 83.498 15.653 1.00 18.25 6 PHE B N 1
ATOM 1047 C CA . PHE B 1 4 ? 4.887 82.404 15.082 1.00 15.99 6 PHE B CA 1
ATOM 1048 C C . PHE B 1 4 ? 5.991 83.007 14.214 1.00 20.61 6 PHE B C 1
ATOM 1049 O O . PHE B 1 4 ? 5.705 83.992 13.529 1.00 19.85 6 PHE B O 1
ATOM 1057 N N . ALA B 1 5 ? 7.174 82.417 14.233 1.00 18.62 7 ALA B N 1
ATOM 1058 C CA . ALA B 1 5 ? 8.175 82.684 13.207 1.00 18.27 7 ALA B CA 1
ATOM 1059 C C . ALA B 1 5 ? 7.962 81.665 12.095 1.00 27.74 7 ALA B C 1
ATOM 1060 O O . ALA B 1 5 ? 7.975 80.459 12.367 1.00 24.24 7 ALA B O 1
ATOM 1062 N N . LEU B 1 6 ? 7.750 82.116 10.864 1.00 19.28 8 LEU B N 1
ATOM 1063 C CA . LEU B 1 6 ? 7.486 81.156 9.790 1.00 18.01 8 LEU B CA 1
ATOM 1064 C C . LEU B 1 6 ? 8.387 81.463 8.612 1.00 26.38 8 LEU B C 1
ATOM 1065 O O . LEU B 1 6 ? 8.376 82.587 8.107 1.00 20.87 8 LEU B O 1
ATOM 1070 N N . GLU B 1 7 ? 9.181 80.512 8.127 1.00 20.21 9 GLU B N 1
ATOM 1071 C CA . GLU B 1 7 ? 9.856 80.837 6.861 1.00 23.93 9 GLU B CA 1
ATOM 1072 C C . GLU B 1 7 ? 9.762 79.664 5.897 1.00 23.17 9 GLU B C 1
ATOM 1073 O O . GLU B 1 7 ? 9.624 78.505 6.293 1.00 22.81 9 GLU B O 1
ATOM 1079 N N . VAL B 1 8 ? 9.835 79.981 4.612 1.00 17.56 10 VAL B N 1
ATOM 1080 C CA . VAL B 1 8 ? 9.682 78.956 3.590 1.00 21.76 10 VAL B CA 1
ATOM 1081 C C . VAL B 1 8 ? 10.802 79.059 2.565 1.00 23.59 10 VAL B C 1
ATOM 1082 O O . VAL B 1 8 ? 11.076 80.173 2.111 1.00 24.07 10 VAL B O 1
ATOM 1086 N N . GLN B 1 9 ? 11.405 77.941 2.205 1.00 19.15 11 GLN B N 1
ATOM 1087 C CA . GLN B 1 9 ? 12.390 77.933 1.125 1.00 27.64 11 GLN B CA 1
ATOM 1088 C C . GLN B 1 9 ? 12.065 76.848 0.109 1.00 27.74 11 GLN B C 1
ATOM 1089 O O . GLN B 1 9 ? 11.350 75.922 0.485 1.00 19.82 11 GLN B O 1
ATOM 1095 N N . THR B 1 10 ? 12.604 76.954 -1.105 1.00 22.17 12 THR B N 1
ATOM 1096 C CA . THR B 1 10 ? 12.484 75.826 -2.029 1.00 21.13 12 THR B CA 1
ATOM 1097 C C . THR B 1 10 ? 13.855 75.175 -2.226 1.00 27.31 12 THR B C 1
ATOM 1098 O O . THR B 1 10 ? 14.902 75.781 -1.996 1.00 24.42 12 THR B O 1
ATOM 1102 N N . LEU B 1 11 ? 13.827 73.918 -2.642 1.00 21.65 13 LEU B N 1
ATOM 1103 C CA . LEU B 1 11 ? 15.002 73.139 -3.001 1.00 29.27 13 LEU B CA 1
ATOM 1104 C C . LEU B 1 11 ? 14.807 72.560 -4.400 1.00 30.81 13 LEU B C 1
ATOM 1105 O O . LEU B 1 11 ? 13.960 71.668 -4.551 1.00 23.64 13 LEU B O 1
ATOM 1110 N N . PRO B 1 12 ? 15.531 73.047 -5.405 1.00 23.34 14 PRO B N 1
ATOM 1111 C CA . PRO B 1 12 ? 16.541 74.094 -5.261 1.00 21.42 14 PRO B CA 1
ATOM 1112 C C . PRO B 1 12 ? 15.954 75.493 -5.089 1.00 26.31 14 PRO B C 1
ATOM 1113 O O . PRO B 1 12 ? 14.781 75.724 -5.369 1.00 26.93 14 PRO B O 1
ATOM 1117 N N . GLN B 1 13 ? 16.796 76.393 -4.601 1.00 24.45 15 GLN B N 1
ATOM 1118 C CA . GLN B 1 13 ? 16.421 77.777 -4.377 1.00 31.11 15 GLN B CA 1
ATOM 1119 C C . GLN B 1 13 ? 16.334 78.536 -5.696 1.00 28.51 15 GLN B C 1
ATOM 1120 O O . GLN B 1 13 ? 15.545 79.474 -5.819 1.00 28.82 15 GLN B O 1
ATOM 1126 N N . THR B 1 14 ? 17.143 78.125 -6.669 1.00 31.15 16 THR B N 1
ATOM 1127 C CA . THR B 1 14 ? 17.182 78.819 -7.955 1.00 37.89 16 THR B CA 1
ATOM 1128 C C . THR B 1 14 ? 16.849 77.880 -9.112 1.00 41.78 16 THR B C 1
ATOM 1129 O O . THR B 1 14 ? 16.914 76.657 -8.969 1.00 28.61 16 THR B O 1
ATOM 1133 N N . CYS B 1 15 ? 16.508 78.472 -10.252 1.00 32.37 17 CYS B N 1
ATOM 1134 C CA . CYS B 1 15 ? 16.255 77.734 -11.479 1.00 28.41 17 CYS B CA 1
ATOM 1135 C C . CYS B 1 15 ? 17.572 77.216 -12.038 1.00 39.01 17 CYS B C 1
ATOM 1136 O O . CYS B 1 15 ? 18.216 77.831 -12.882 1.00 40.24 17 CYS B O 1
ATOM 1139 N N . ASP B 1 16 ? 17.993 76.061 -11.535 1.00 32.41 18 ASP B N 1
ATOM 1140 C CA . ASP B 1 16 ? 19.369 75.646 -11.775 1.00 32.20 18 ASP B CA 1
ATOM 1141 C C . ASP B 1 16 ? 19.419 74.574 -12.851 1.00 34.23 18 ASP B C 1
ATOM 1142 O O . ASP B 1 16 ? 20.438 73.913 -13.026 1.00 37.94 18 ASP B O 1
ATOM 1147 N N . GLY B 1 17 ? 18.317 74.390 -13.579 1.00 25.93 19 GLY B N 1
ATOM 1148 C CA . GLY B 1 17 ? 18.315 73.335 -14.580 1.00 24.21 19 GLY B CA 1
ATOM 1149 C C . GLY B 1 17 ? 16.896 72.934 -14.944 1.00 28.33 19 GLY B C 1
ATOM 1150 O O . GLY B 1 17 ? 15.928 73.373 -14.327 1.00 31.20 19 GLY B O 1
ATOM 1151 N N . PRO B 1 18 ? 16.801 72.095 -15.967 1.00 22.43 20 PRO B N 1
ATOM 1152 C CA . PRO B 1 18 ? 15.509 71.632 -16.470 1.00 19.62 20 PRO B CA 1
ATOM 1153 C C . PRO B 1 18 ? 14.656 71.038 -15.359 1.00 25.29 20 PRO B C 1
ATOM 1154 O O . PRO B 1 18 ? 13.433 71.229 -15.329 1.00 21.35 20 PRO B O 1
ATOM 1158 N N . LYS B 1 19 ? 15.311 70.299 -14.457 1.00 22.90 21 LYS B N 1
ATOM 1159 C CA . LYS B 1 19 ? 14.530 69.581 -13.442 1.00 24.05 21 LYS B CA 1
ATOM 1160 C C . LYS B 1 19 ? 13.827 70.545 -12.492 1.00 18.52 21 LYS B C 1
ATOM 1161 O O . LYS B 1 19 ? 12.762 70.214 -11.958 1.00 20.02 21 LYS B O 1
ATOM 1167 N N . ALA B 1 20 ? 14.416 71.720 -12.291 1.00 15.19 22 ALA B N 1
ATOM 1168 C CA . ALA B 1 20 ? 13.834 72.716 -11.398 1.00 19.99 22 ALA B CA 1
ATOM 1169 C C . ALA B 1 20 ? 12.483 73.230 -11.892 1.00 27.31 22 ALA B C 1
ATOM 1170 O O . ALA B 1 20 ? 11.746 73.787 -11.066 1.00 21.37 22 ALA B O 1
ATOM 1172 N N . HIS B 1 21 ? 12.163 73.046 -13.168 1.00 25.11 23 HIS B N 1
ATOM 1173 C CA . HIS B 1 21 ? 10.901 73.481 -13.754 1.00 20.73 23 HIS B CA 1
ATOM 1174 C C . HIS B 1 21 ? 9.724 72.593 -13.384 1.00 21.06 23 HIS B C 1
ATOM 1175 O O . HIS B 1 21 ? 8.568 73.008 -13.331 1.00 22.23 23 HIS B O 1
ATOM 1182 N N . THR B 1 22 ? 10.019 71.312 -13.155 1.00 18.03 24 THR B N 1
ATOM 1183 C CA . THR B 1 22 ? 8.931 70.334 -13.065 1.00 16.84 24 THR B CA 1
ATOM 1184 C C . THR B 1 22 ? 8.834 69.685 -11.694 1.00 16.83 24 THR B C 1
ATOM 1185 O O . THR B 1 22 ? 7.854 68.998 -11.391 1.00 18.99 24 THR B O 1
ATOM 1189 N N . SER B 1 23 ? 9.844 69.894 -10.852 1.00 16.95 25 SER B N 1
ATOM 1190 C CA . SER B 1 23 ? 9.745 69.401 -9.479 1.00 16.43 25 SER B CA 1
ATOM 1191 C C . SER B 1 23 ? 10.618 70.212 -8.530 1.00 17.62 25 SER B C 1
ATOM 1192 O O . SER B 1 23 ? 11.741 70.596 -8.861 1.00 23.69 25 SER B O 1
ATOM 1195 N N . PHE B 1 24 ? 10.119 70.450 -7.312 1.00 14.53 26 PHE B N 1
ATOM 1196 C CA . PHE B 1 24 ? 11.013 70.999 -6.294 1.00 16.02 26 PHE B CA 1
ATOM 1197 C C . PHE B 1 24 ? 10.479 70.595 -4.918 1.00 19.40 26 PHE B C 1
ATOM 1198 O O . PHE B 1 24 ? 9.324 70.187 -4.819 1.00 16.32 26 PHE B O 1
ATOM 1206 N N . GLN B 1 25 ? 11.337 70.708 -3.912 1.00 12.28 27 GLN B N 1
ATOM 1207 C CA . GLN B 1 25 ? 10.875 70.484 -2.547 1.00 14.86 27 GLN B CA 1
ATOM 1208 C C . GLN B 1 25 ? 10.525 71.795 -1.865 1.00 23.34 27 GLN B C 1
ATOM 1209 O O . GLN B 1 25 ? 11.159 72.825 -2.102 1.00 21.77 27 GLN B O 1
ATOM 1215 N N . ILE B 1 26 ? 9.515 71.761 -0.999 1.00 17.53 28 ILE B N 1
ATOM 1216 C CA . ILE B 1 26 ? 9.214 72.949 -0.200 1.00 17.17 28 ILE B CA 1
ATOM 1217 C C . ILE B 1 26 ? 9.719 72.695 1.213 1.00 20.95 28 ILE B C 1
ATOM 1218 O O . ILE B 1 26 ? 9.414 71.646 1.781 1.00 20.52 28 ILE B O 1
ATOM 1223 N N . SER B 1 27 ? 10.489 73.615 1.768 1.00 17.14 29 SER B N 1
ATOM 1224 C CA . SER B 1 27 ? 11.036 73.390 3.108 1.00 19.41 29 SER B CA 1
ATOM 1225 C C . SER B 1 27 ? 10.578 74.490 4.055 1.00 23.58 29 SER B C 1
ATOM 1226 O O . SER B 1 27 ? 10.990 75.638 3.845 1.00 26.12 29 SER B O 1
ATOM 1229 N N . LEU B 1 28 ? 9.748 74.176 5.044 1.00 18.68 30 LEU B N 1
ATOM 1230 C CA . LEU B 1 28 ? 9.124 75.127 5.952 1.00 17.46 30 LEU B CA 1
ATOM 1231 C C . LEU B 1 28 ? 9.797 75.066 7.329 1.00 20.63 30 LEU B C 1
ATOM 1232 O O . LEU B 1 28 ? 10.078 73.961 7.788 1.00 20.89 30 LEU B O 1
ATOM 1237 N N . SER B 1 29 ? 10.023 76.194 7.980 1.00 17.72 31 SER B N 1
ATOM 1238 C CA . SER B 1 29 ? 10.527 76.223 9.354 1.00 20.05 31 SER B CA 1
ATOM 1239 C C . SER B 1 29 ? 9.597 77.049 10.232 1.00 20.18 31 SER B C 1
ATOM 1240 O O . SER B 1 29 ? 9.220 78.159 9.854 1.00 21.45 31 SER B O 1
ATOM 1243 N N . VAL B 1 30 ? 9.226 76.504 11.382 1.00 15.72 32 VAL B N 1
ATOM 1244 C CA . VAL B 1 30 ? 8.261 77.216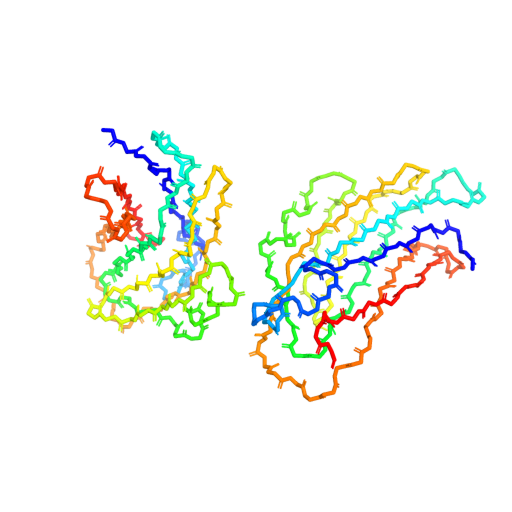 12.217 1.00 17.96 32 VAL B CA 1
ATOM 1245 C C . VAL B 1 30 ? 8.648 77.076 13.682 1.00 22.84 32 VAL B C 1
ATOM 1246 O O . VAL B 1 30 ? 9.050 76.003 14.130 1.00 22.16 32 VAL B O 1
ATOM 1250 N N . SER B 1 31 ? 8.511 78.187 14.404 1.00 18.46 33 SER B N 1
ATOM 1251 C CA . SER B 1 31 ? 8.559 78.163 15.861 1.00 21.77 33 SER B CA 1
ATOM 1252 C C . SER B 1 31 ? 7.546 79.150 16.440 1.00 20.06 33 SER B C 1
ATOM 1253 O O . SER B 1 31 ? 6.971 79.985 15.740 1.00 18.70 33 SER B O 1
ATOM 1256 N N . TYR B 1 32 ? 7.331 79.033 17.741 1.00 19.17 34 TYR B N 1
ATOM 1257 C CA . TYR B 1 32 ? 6.373 79.876 18.438 1.00 20.59 34 TYR B CA 1
ATOM 1258 C C . TYR B 1 32 ? 7.141 80.899 19.280 1.00 29.65 34 TYR B C 1
ATOM 1259 O O . TYR B 1 32 ? 8.046 80.529 20.031 1.00 20.32 34 TYR B O 1
ATOM 1268 N N . ILE B 1 33 ? 6.783 82.159 19.138 1.00 21.36 35 ILE B N 1
ATOM 1269 C CA . ILE B 1 33 ? 7.491 83.285 19.713 1.00 21.70 35 ILE B CA 1
ATOM 1270 C C . ILE B 1 33 ? 6.536 84.246 20.403 1.00 21.41 35 ILE B C 1
ATOM 1271 O O . ILE B 1 33 ? 6.945 85.374 20.681 1.00 30.08 35 ILE B O 1
ATOM 1276 N N . GLY B 1 34 ? 5.308 83.816 20.645 1.00 19.92 36 GLY B N 1
ATOM 1277 C CA . GLY B 1 34 ? 4.274 84.706 21.152 1.00 19.08 36 GLY B CA 1
ATOM 1278 C C . GLY B 1 34 ? 4.171 84.756 22.654 1.00 17.85 36 GLY B C 1
ATOM 1279 O O . GLY B 1 34 ? 5.113 84.414 23.370 1.00 23.53 36 GLY B O 1
ATOM 1280 N N . SER B 1 35 ? 3.033 85.182 23.181 1.00 22.72 37 SER B N 1
ATOM 1281 C CA . SER B 1 35 ? 2.910 85.469 24.611 1.00 23.48 37 SER B CA 1
ATOM 1282 C C . SER B 1 35 ? 2.749 84.229 25.473 1.00 24.15 37 SER B C 1
ATOM 1283 O O . SER B 1 35 ? 3.010 84.270 26.680 1.00 21.24 37 SER B O 1
ATOM 1286 N N . ARG B 1 36 ? 2.333 83.102 24.911 1.00 24.10 38 ARG B N 1
ATOM 1287 C CA . ARG B 1 36 ? 2.108 81.880 25.684 1.00 21.60 38 ARG B CA 1
ATOM 1288 C C . ARG B 1 36 ? 3.382 81.053 25.789 1.00 19.04 38 ARG B C 1
ATOM 1289 O O . ARG B 1 36 ? 4.363 81.320 25.086 1.00 21.34 38 ARG B O 1
ATOM 1297 N N . PRO B 1 37 ? 3.427 80.041 26.646 1.00 18.03 39 PRO B N 1
ATOM 1298 C CA . PRO B 1 37 ? 4.611 79.175 26.704 1.00 20.94 39 PRO B CA 1
ATOM 1299 C C . PRO B 1 37 ? 4.837 78.393 25.417 1.00 27.14 39 PRO B C 1
ATOM 1300 O O . PRO B 1 37 ? 5.956 77.970 25.110 1.00 22.65 39 PRO B O 1
ATOM 1304 N N . ALA B 1 38 ? 3.775 78.178 24.655 1.00 17.97 40 ALA B N 1
ATOM 1305 C CA . ALA B 1 38 ? 3.797 77.306 23.483 1.00 18.22 40 ALA B CA 1
ATOM 1306 C C . ALA B 1 38 ? 2.456 77.406 22.767 1.00 24.84 40 ALA B C 1
ATOM 1307 O O . ALA B 1 38 ? 1.503 77.912 23.365 1.00 18.33 40 ALA B O 1
ATOM 1309 N N . SER B 1 39 ? 2.358 76.948 21.516 1.00 17.02 41 SER B N 1
ATOM 1310 C CA . SER B 1 39 ? 1.023 76.986 20.915 1.00 16.07 41 SER B CA 1
ATOM 1311 C C . SER B 1 39 ? 0.190 75.804 21.398 1.00 17.58 41 SER B C 1
ATOM 1312 O O . SER B 1 39 ? 0.695 74.905 22.068 1.00 17.91 41 SER B O 1
ATOM 1315 N N . ASN B 1 40 ? -1.091 75.820 21.054 1.00 16.70 42 ASN B N 1
ATOM 1316 C CA . ASN B 1 40 ? -1.891 74.599 21.095 1.00 21.85 42 ASN B CA 1
ATOM 1317 C C . ASN B 1 40 ? -1.629 73.794 19.823 1.00 21.32 42 ASN B C 1
ATOM 1318 O O . ASN B 1 40 ? -0.638 74.070 19.127 1.00 14.43 42 ASN B O 1
ATOM 1323 N N . MET B 1 41 ? -2.490 72.832 19.494 1.00 12.18 43 MET B N 1
ATOM 1324 C CA . MET B 1 41 ? -2.453 72.270 18.134 1.00 13.18 43 MET B CA 1
ATOM 1325 C C . MET B 1 41 ? -2.460 73.413 17.119 1.00 21.26 43 MET B C 1
ATOM 1326 O O . MET B 1 41 ? -3.180 74.394 17.309 1.00 18.23 43 MET B O 1
ATOM 1331 N N . ALA B 1 42 ? -1.654 73.341 16.062 1.00 16.29 44 ALA B N 1
ATOM 1332 C CA . ALA B 1 42 ? -1.560 74.426 15.094 1.00 18.36 44 ALA B CA 1
ATOM 1333 C C . ALA B 1 42 ? -1.636 73.855 13.684 1.00 19.18 44 ALA B C 1
ATOM 1334 O O . ALA B 1 42 ? -1.230 72.713 13.465 1.00 21.96 44 ALA B O 1
ATOM 1336 N N . ILE B 1 43 ? -2.141 74.636 12.739 1.00 13.57 45 ILE B N 1
ATOM 1337 C CA . ILE B 1 43 ? -2.137 74.167 11.352 1.00 10.34 45 ILE B CA 1
ATOM 1338 C C . ILE B 1 43 ? -1.218 75.022 10.496 1.00 19.10 45 ILE B C 1
ATOM 1339 O O . ILE B 1 43 ? -1.319 76.240 10.573 1.00 18.54 45 ILE B O 1
ATOM 1344 N N . VAL B 1 44 ? -0.364 74.375 9.717 1.00 15.35 46 VAL B N 1
ATOM 1345 C CA . VAL B 1 44 ? 0.360 74.996 8.625 1.00 12.29 46 VAL B CA 1
ATOM 1346 C C . VAL B 1 44 ? -0.380 74.679 7.327 1.00 23.15 46 VAL B C 1
ATOM 1347 O O . VAL B 1 44 ? -0.604 73.507 7.008 1.00 16.96 46 VAL B O 1
ATOM 1351 N N . ASP B 1 45 ? -0.762 75.737 6.628 1.00 16.33 47 ASP B N 1
ATOM 1352 C CA . ASP B 1 45 ? -1.524 75.628 5.387 1.00 13.45 47 ASP B CA 1
ATOM 1353 C C . ASP B 1 45 ? -0.634 76.108 4.251 1.00 20.07 47 ASP B C 1
ATOM 1354 O O . ASP B 1 45 ? -0.283 77.287 4.162 1.00 18.13 47 ASP B O 1
ATOM 1359 N N . VAL B 1 46 ? -0.222 75.205 3.372 1.00 13.65 48 VAL B N 1
ATOM 1360 C CA . VAL B 1 46 ? 0.645 75.594 2.266 1.00 10.55 48 VAL B CA 1
ATOM 1361 C C . VAL B 1 46 ? -0.198 75.661 0.996 1.00 18.49 48 VAL B C 1
ATOM 1362 O O . VAL B 1 46 ? -0.744 74.651 0.525 1.00 1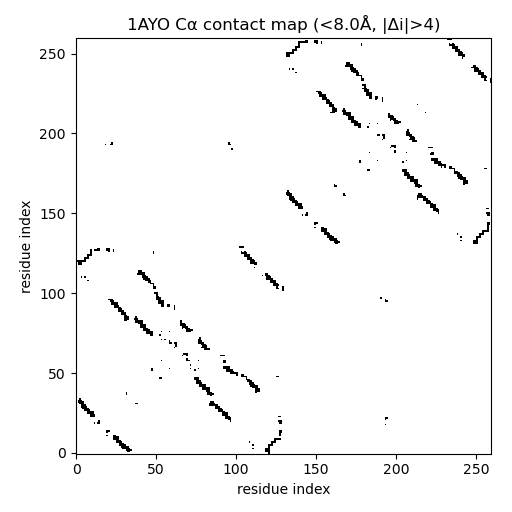6.33 48 VAL B O 1
ATOM 1366 N N . LYS B 1 47 ? -0.354 76.829 0.382 1.00 12.38 49 LYS B N 1
ATOM 1367 C CA . LYS B 1 47 ? -1.011 76.828 -0.932 1.00 13.15 49 LYS B CA 1
ATOM 1368 C C . LYS B 1 47 ? -0.035 76.440 -2.030 1.00 16.76 49 LYS B C 1
ATOM 1369 O O . LYS B 1 47 ? 1.144 76.816 -2.001 1.00 18.70 49 LYS B O 1
ATOM 1375 N N . MET B 1 48 ? -0.483 75.670 -3.032 1.00 14.82 50 MET B N 1
ATOM 1376 C CA . MET B 1 48 ? 0.387 75.293 -4.139 1.00 15.54 50 MET B CA 1
ATOM 1377 C C . MET B 1 48 ? 0.588 76.448 -5.109 1.00 20.73 50 MET B C 1
ATOM 1378 O O . MET B 1 48 ? -0.354 77.200 -5.380 1.00 15.81 50 MET B O 1
ATOM 1383 N N . VAL B 1 49 ? 1.788 76.606 -5.646 1.00 18.22 51 VAL B N 1
ATOM 1384 C CA . VAL B 1 49 ? 1.950 77.429 -6.859 1.00 18.96 51 VAL B CA 1
ATOM 1385 C C . VAL B 1 49 ? 1.079 76.891 -7.987 1.00 24.59 51 VAL B C 1
ATOM 1386 O O . VAL B 1 49 ? 0.839 75.674 -8.090 1.00 18.75 51 VAL B O 1
ATOM 1390 N N . SER B 1 50 ? 0.560 77.782 -8.832 1.00 23.68 52 SER B N 1
ATOM 1391 C CA . SER B 1 50 ? -0.366 77.395 -9.890 1.00 22.65 52 SER B CA 1
ATOM 1392 C C . SER B 1 50 ? 0.213 76.264 -10.749 1.00 17.19 52 SER B C 1
ATOM 1393 O O . SER B 1 50 ? 1.336 76.396 -11.238 1.00 17.68 52 SER B O 1
ATOM 1396 N N . GLY B 1 51 ? -0.558 75.198 -10.909 1.00 21.92 53 GLY B N 1
ATOM 1397 C CA . GLY B 1 51 ? -0.156 74.086 -11.752 1.00 27.02 53 GLY B CA 1
ATOM 1398 C C . GLY B 1 51 ? 0.673 73.054 -11.018 1.00 29.82 53 GLY B C 1
ATOM 1399 O O . GLY B 1 51 ? 1.073 72.041 -11.603 1.00 25.78 53 GLY B O 1
ATOM 1400 N N . PHE B 1 52 ? 0.941 73.291 -9.732 1.00 20.10 54 PHE B N 1
ATOM 1401 C CA . PHE B 1 52 ? 1.758 72.314 -9.000 1.00 16.64 54 PHE B CA 1
ATOM 1402 C C . PHE B 1 52 ? 0.883 71.464 -8.096 1.00 22.16 54 PHE B C 1
ATOM 1403 O O . PHE B 1 52 ? -0.134 71.932 -7.585 1.00 22.56 54 PHE B O 1
ATOM 1411 N N . ILE B 1 53 ? 1.270 70.207 -7.881 1.00 19.05 55 ILE B N 1
ATOM 1412 C CA . ILE B 1 53 ? 0.579 69.339 -6.931 1.00 14.02 55 ILE B CA 1
ATOM 1413 C C . ILE B 1 53 ? 1.582 68.698 -5.976 1.00 15.58 55 ILE B C 1
ATOM 1414 O O . ILE B 1 53 ? 2.743 68.465 -6.343 1.00 15.58 55 ILE B O 1
ATOM 1419 N N . PRO B 1 54 ? 1.171 68.389 -4.757 1.00 17.10 56 PRO B N 1
ATOM 1420 C CA . PRO B 1 54 ? 2.081 67.741 -3.812 1.00 19.23 56 PRO B CA 1
ATOM 1421 C C . PRO B 1 54 ? 2.191 66.242 -4.071 1.00 28.04 56 PRO B C 1
ATOM 1422 O O . PRO B 1 54 ? 1.221 65.590 -4.471 1.00 22.01 56 PRO B O 1
ATOM 1426 N N . LEU B 1 55 ? 3.376 65.686 -3.837 1.00 21.54 57 LEU B N 1
ATOM 1427 C CA . LEU B 1 55 ? 3.574 64.242 -3.961 1.00 20.28 57 LEU B CA 1
ATOM 1428 C C . LEU B 1 55 ? 3.109 63.554 -2.679 1.00 20.10 57 LEU B C 1
ATOM 1429 O O . LEU B 1 55 ? 3.731 63.715 -1.626 1.00 17.51 57 LEU B O 1
ATOM 1434 N N . LYS B 1 56 ? 2.025 62.796 -2.750 1.00 19.33 58 LYS B N 1
ATOM 1435 C CA . LYS B 1 56 ? 1.321 62.313 -1.561 1.00 19.76 58 LYS B CA 1
ATOM 1436 C C . LYS B 1 56 ? 2.206 61.660 -0.513 1.00 17.53 58 LYS B C 1
ATOM 1437 O O . LYS B 1 56 ? 2.134 62.077 0.655 1.00 20.45 58 LYS B O 1
ATOM 1443 N N . PRO B 1 57 ? 3.030 60.672 -0.846 1.00 18.21 59 PRO B N 1
ATOM 1444 C CA . PRO B 1 57 ? 3.827 59.990 0.172 1.00 20.10 59 PRO B CA 1
ATOM 1445 C C . PRO B 1 57 ? 4.774 60.931 0.898 1.00 20.87 59 PRO B C 1
ATOM 1446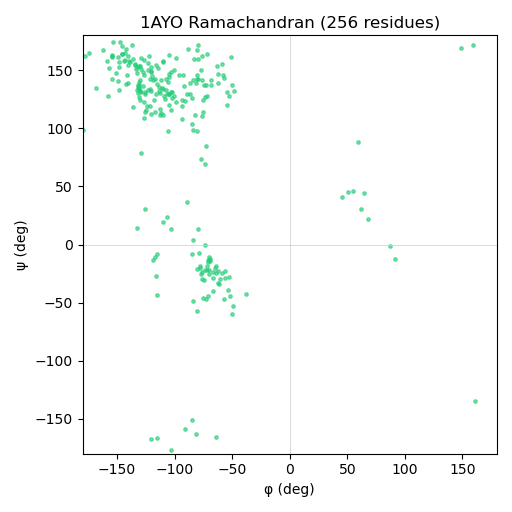 O O . PRO B 1 57 ? 5.096 60.696 2.061 1.00 17.09 59 PRO B O 1
ATOM 1450 N N . THR B 1 58 ? 5.250 61.999 0.255 1.00 15.50 60 THR B N 1
ATOM 1451 C CA . THR B 1 58 ? 6.135 62.877 1.033 1.00 9.82 60 THR B CA 1
ATOM 1452 C C . THR B 1 58 ? 5.318 63.731 1.998 1.00 16.56 60 THR B C 1
ATOM 1453 O O . THR B 1 58 ? 5.794 64.203 3.031 1.00 18.07 60 THR B O 1
ATOM 1457 N N . VAL B 1 59 ? 4.038 63.942 1.689 1.00 13.10 61 VAL B N 1
ATOM 1458 C CA . VAL B 1 59 ? 3.183 64.618 2.678 1.00 14.43 61 VAL B CA 1
ATOM 1459 C C . VAL B 1 59 ? 2.890 63.675 3.837 1.00 17.72 61 VAL B C 1
ATOM 1460 O O . VAL B 1 59 ? 2.971 63.994 5.026 1.00 15.55 61 VAL B O 1
ATOM 1464 N N . LYS B 1 60 ? 2.513 62.441 3.481 1.00 16.35 62 LYS B N 1
ATOM 1465 C CA . LYS B 1 60 ? 2.140 61.483 4.525 1.00 17.21 62 LYS B CA 1
ATOM 1466 C C . LYS B 1 60 ? 3.322 61.241 5.448 1.00 18.01 62 LYS B C 1
ATOM 1467 O O . LYS B 1 60 ? 3.178 61.033 6.649 1.00 25.45 62 LYS B O 1
ATOM 1473 N N . MET B 1 61 ? 4.527 61.280 4.878 1.00 22.66 63 MET B N 1
ATOM 1474 C CA . MET B 1 61 ? 5.729 61.030 5.666 1.00 23.44 63 MET B CA 1
ATOM 1475 C C . MET B 1 61 ? 5.924 62.051 6.777 1.00 26.69 63 MET B C 1
ATOM 1476 O O . MET B 1 61 ? 6.601 61.780 7.781 1.00 24.61 63 MET B O 1
ATOM 1481 N N . LEU B 1 62 ? 5.336 63.240 6.644 1.00 18.87 64 LEU B N 1
ATOM 1482 C CA . LEU B 1 62 ? 5.446 64.221 7.726 1.00 17.45 64 LEU B CA 1
ATOM 1483 C C . LEU B 1 62 ? 4.762 63.755 9.005 1.00 16.87 64 LEU B C 1
ATOM 1484 O O . LEU B 1 62 ? 5.051 64.257 10.093 1.00 20.24 64 LEU B O 1
ATOM 1489 N N . GLU B 1 63 ? 3.841 62.804 8.879 1.00 16.34 65 GLU B N 1
ATOM 1490 C CA . GLU B 1 63 ? 3.082 62.316 10.036 1.00 20.33 65 GLU B CA 1
ATOM 1491 C C . GLU B 1 63 ? 3.982 61.499 10.946 1.00 25.18 65 GLU B C 1
ATOM 1492 O O . GLU B 1 63 ? 3.680 61.221 12.097 1.00 32.64 65 GLU B O 1
ATOM 1498 N N . ARG B 1 64 ? 5.140 61.114 10.421 1.00 35.69 66 ARG B N 1
ATOM 1499 C CA . ARG B 1 64 ? 6.084 60.356 11.241 1.00 44.08 66 ARG B CA 1
ATOM 1500 C C . ARG B 1 64 ? 6.692 61.258 12.311 1.00 49.58 66 ARG B C 1
ATOM 1501 O O . ARG B 1 64 ? 7.298 60.768 13.262 1.00 58.35 66 ARG B O 1
ATOM 1509 N N . SER B 1 65 ? 6.510 62.557 12.161 1.00 59.09 67 SER B N 1
ATOM 1510 C CA . SER B 1 65 ? 7.067 63.619 12.981 1.00 60.33 67 SER B CA 1
ATOM 1511 C C . SER B 1 65 ? 6.223 63.905 14.224 1.00 52.35 67 SER B C 1
ATOM 1512 O O . SER B 1 65 ? 5.565 62.996 14.729 1.00 78.71 67 SER B O 1
ATOM 1515 N N . ASN B 1 66 ? 6.282 65.139 14.677 1.00 34.61 68 ASN B N 1
ATOM 1516 C CA . ASN B 1 66 ? 5.525 65.858 15.670 1.00 28.71 68 ASN B CA 1
ATOM 1517 C C . ASN B 1 66 ? 4.303 66.516 15.003 1.00 23.56 68 ASN B C 1
ATOM 1518 O O . ASN B 1 66 ? 3.892 67.623 15.342 1.00 28.07 68 ASN B O 1
ATOM 1523 N N . VAL B 1 67 ? 3.786 65.772 14.051 1.00 18.09 69 VAL B N 1
ATOM 1524 C CA . VAL B 1 67 ? 2.659 66.033 13.185 1.00 20.40 69 VAL B CA 1
ATOM 1525 C C . VAL B 1 67 ? 1.694 64.861 13.305 1.00 22.72 69 VAL B C 1
ATOM 1526 O O . VAL B 1 67 ? 2.133 63.715 13.189 1.00 20.89 69 VAL B O 1
ATOM 1530 N N . SER B 1 68 ? 0.411 65.106 13.539 1.00 20.47 70 SER B N 1
ATOM 1531 C CA . SER B 1 68 ? -0.478 63.979 13.825 1.00 18.31 70 SER B CA 1
ATOM 1532 C C . SER B 1 68 ? -1.526 63.818 12.739 1.00 24.08 70 SER B C 1
ATOM 1533 O O . SER B 1 68 ? -2.277 62.848 12.708 1.00 25.12 70 SER B O 1
ATOM 1536 N N . ARG B 1 69 ? -1.578 64.791 11.826 1.00 17.34 71 ARG B N 1
ATOM 1537 C CA . ARG B 1 69 ? -2.486 64.649 10.691 1.00 9.79 71 ARG B CA 1
ATOM 1538 C C . ARG B 1 69 ? -2.005 65.519 9.537 1.00 17.59 71 ARG B C 1
ATOM 1539 O O . ARG B 1 69 ? -1.357 66.545 9.783 1.00 19.22 71 ARG B O 1
ATOM 1547 N N . THR B 1 70 ? -2.308 65.117 8.313 1.00 19.11 72 THR B N 1
ATOM 1548 C CA . THR B 1 70 ? -2.096 65.905 7.115 1.00 17.99 72 THR B CA 1
ATOM 1549 C C . THR B 1 70 ? -3.311 65.728 6.202 1.00 24.18 72 THR B C 1
ATOM 1550 O O . THR B 1 70 ? -4.014 64.729 6.310 1.00 19.71 72 THR B O 1
ATOM 1554 N N . GLU B 1 71 ? -3.490 66.711 5.336 1.00 19.40 73 GLU B N 1
ATOM 1555 C CA . GLU B 1 71 ? -4.611 66.734 4.408 1.00 22.43 73 GLU B CA 1
ATOM 1556 C C . GLU B 1 71 ? -4.198 67.445 3.124 1.00 19.84 73 GLU B C 1
ATOM 1557 O O . GLU B 1 71 ? -3.474 68.442 3.142 1.00 18.95 73 GLU B O 1
ATOM 1563 N N . VAL B 1 72 ? -4.657 66.921 2.004 1.00 18.66 74 VAL B N 1
ATOM 1564 C CA . VAL B 1 72 ? -4.520 67.602 0.725 1.00 24.72 74 VAL B CA 1
ATOM 1565 C C . VAL B 1 72 ? -5.930 67.909 0.219 1.00 31.24 74 VAL B C 1
ATOM 1566 O O . VAL B 1 72 ? -6.675 66.970 -0.069 1.00 30.35 74 VAL B O 1
ATOM 1570 N N . SER B 1 73 ? -6.280 69.189 0.141 1.00 32.30 75 SER B N 1
ATOM 1571 C CA . SER B 1 73 ? -7.572 69.547 -0.440 1.00 40.53 75 SER B CA 1
ATOM 1572 C C . SER B 1 73 ? -7.516 70.899 -1.145 1.00 37.61 75 SER B C 1
ATOM 1573 O O . SER B 1 73 ? -6.997 71.868 -0.600 1.00 25.27 75 SER B O 1
ATOM 1576 N N . ASN B 1 74 ? -8.056 70.949 -2.353 1.00 38.05 76 ASN B N 1
ATOM 1577 C CA . ASN B 1 74 ? -8.221 72.153 -3.146 1.00 36.69 76 ASN B CA 1
ATOM 1578 C C . ASN B 1 74 ? -6.923 72.919 -3.361 1.00 35.21 76 ASN B C 1
ATOM 1579 O O . ASN B 1 74 ? -6.913 74.145 -3.203 1.00 41.04 76 ASN B O 1
ATOM 1584 N N . ASN B 1 75 ? -5.858 72.204 -3.715 1.00 24.62 77 ASN B N 1
ATOM 1585 C CA . ASN B 1 75 ? -4.585 72.862 -3.969 1.00 26.07 77 ASN B CA 1
ATOM 1586 C C . ASN B 1 75 ? -3.961 73.459 -2.710 1.00 20.73 77 ASN B C 1
ATOM 1587 O O . ASN B 1 75 ? -3.145 74.376 -2.845 1.00 21.16 77 ASN B O 1
ATOM 1592 N N . HIS B 1 76 ? -4.343 72.958 -1.547 1.00 23.52 78 HIS B N 1
ATOM 1593 C CA . HIS B 1 76 ? -3.689 73.262 -0.290 1.00 20.01 78 HIS B CA 1
ATOM 1594 C C . HIS B 1 76 ? -3.180 71.987 0.383 1.00 27.49 78 HIS B C 1
ATOM 1595 O O . HIS B 1 76 ? -3.868 70.970 0.318 1.00 21.50 78 HIS B O 1
ATOM 1602 N N . VAL B 1 77 ? -2.021 72.078 1.018 1.00 19.22 79 VAL B N 1
ATOM 1603 C CA . VAL B 1 77 ? -1.547 71.011 1.896 1.00 16.13 79 VAL B CA 1
ATOM 1604 C C . VAL B 1 77 ? -1.732 71.463 3.341 1.00 20.23 79 VAL B C 1
ATOM 1605 O O . VAL B 1 77 ? -1.135 72.496 3.659 1.00 16.69 79 VAL B O 1
ATOM 1609 N N . LEU B 1 78 ? -2.505 70.748 4.143 1.00 13.50 80 LEU B N 1
ATOM 1610 C CA . LEU B 1 78 ? -2.664 71.090 5.551 1.00 17.07 80 LEU B CA 1
ATOM 1611 C C . LEU B 1 78 ? -1.840 70.166 6.445 1.00 21.78 80 LEU B C 1
ATOM 1612 O O . LEU B 1 78 ? -1.911 68.945 6.304 1.00 16.64 80 LEU B O 1
ATOM 1617 N N . ILE B 1 79 ? -1.086 70.757 7.365 1.00 14.96 81 ILE B N 1
ATOM 1618 C CA . ILE B 1 79 ? -0.236 69.974 8.261 1.00 13.66 81 ILE B CA 1
ATOM 1619 C C . ILE B 1 79 ? -0.585 70.304 9.706 1.00 20.58 81 ILE B C 1
ATOM 1620 O O . ILE B 1 79 ? -0.484 71.471 10.079 1.00 14.08 81 ILE B O 1
ATOM 1625 N N . TYR B 1 80 ? -1.023 69.317 10.475 1.00 16.21 82 TYR B N 1
ATOM 1626 C CA . TYR B 1 80 ? -1.452 69.541 11.848 1.00 16.28 82 TYR B CA 1
ATOM 1627 C C . TYR B 1 80 ? -0.286 69.295 12.804 1.00 20.16 82 TYR B C 1
ATOM 1628 O O . TYR B 1 80 ? 0.116 68.147 13.009 1.00 17.08 82 TYR B O 1
ATOM 1637 N N . LEU B 1 81 ? 0.230 70.377 13.360 1.00 15.20 83 LEU B N 1
ATOM 1638 C CA . LEU B 1 81 ? 1.343 70.341 14.298 1.00 14.91 83 LEU B CA 1
ATOM 1639 C C . LEU B 1 81 ? 0.808 70.117 15.707 1.00 20.80 83 LEU B C 1
ATOM 1640 O O . LEU B 1 81 ? -0.098 70.850 16.100 1.00 19.31 83 LEU B O 1
ATOM 1645 N N . ASP B 1 82 ? 1.371 69.141 16.401 1.00 17.51 84 ASP B N 1
ATOM 1646 C CA . ASP B 1 82 ? 0.935 68.777 17.738 1.00 16.03 84 ASP B CA 1
ATOM 1647 C C . ASP B 1 82 ? 0.978 69.932 18.723 1.00 21.43 84 ASP B C 1
ATOM 1648 O O . ASP B 1 82 ? 0.074 70.176 19.521 1.00 19.08 84 ASP B O 1
ATOM 1653 N N . LYS B 1 83 ? 2.089 70.645 18.699 1.00 18.16 85 LYS B N 1
ATOM 1654 C CA . LYS B 1 83 ? 2.369 71.702 19.672 1.00 20.48 85 LYS B CA 1
ATOM 1655 C C . LYS B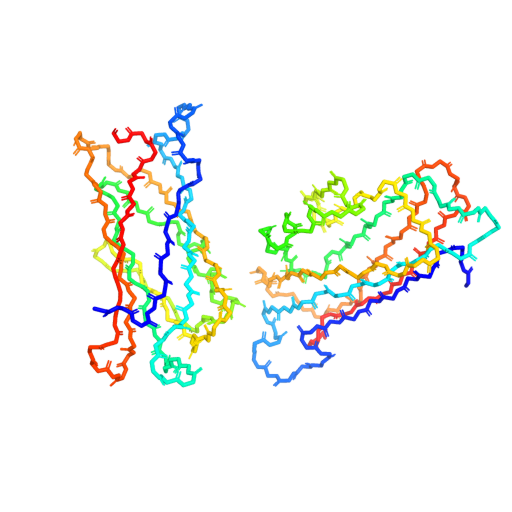 1 83 ? 3.568 72.467 19.142 1.00 26.73 85 LYS B C 1
ATOM 1656 O O . LYS B 1 83 ? 4.504 71.796 18.698 1.00 33.39 85 LYS B O 1
ATOM 1662 N N . VAL B 1 84 ? 3.577 73.793 19.136 1.00 19.99 86 VAL B N 1
ATOM 1663 C CA . VAL B 1 84 ? 4.793 74.446 18.623 1.00 16.50 86 VAL B CA 1
ATOM 1664 C C . VAL B 1 84 ? 5.473 75.159 19.782 1.00 17.59 86 VAL B C 1
ATOM 1665 O O . VAL B 1 84 ? 4.787 75.880 20.515 1.00 19.71 86 VAL B O 1
ATOM 1669 N N . THR B 1 85 ? 6.770 74.977 19.991 1.00 21.14 87 THR B N 1
ATOM 1670 C CA . THR B 1 85 ? 7.473 75.678 21.069 1.00 21.41 87 THR B CA 1
ATOM 1671 C C . THR B 1 85 ? 8.510 76.634 20.487 1.00 25.76 87 THR B C 1
ATOM 1672 O O . THR B 1 85 ? 8.510 76.890 19.284 1.00 24.11 87 THR B O 1
ATOM 1676 N N . ASN B 1 86 ? 9.413 77.138 21.327 1.00 21.76 88 ASN B N 1
ATOM 1677 C CA . ASN B 1 86 ? 10.449 78.043 20.833 1.00 18.11 88 ASN B CA 1
ATOM 1678 C C . ASN B 1 86 ? 11.454 77.307 19.964 1.00 22.42 88 ASN B C 1
ATOM 1679 O O . ASN B 1 86 ? 12.297 77.887 19.280 1.00 29.80 88 ASN B O 1
ATOM 1684 N N . GLU B 1 87 ? 11.388 75.976 19.963 1.00 21.94 89 GLU B N 1
ATOM 1685 C CA . GLU B 1 87 ? 12.296 75.246 19.078 1.00 19.55 89 GLU B CA 1
ATOM 1686 C C . GLU B 1 87 ? 11.761 75.198 17.654 1.00 25.10 89 GLU B C 1
ATOM 1687 O O . GLU B 1 87 ? 10.570 75.002 17.420 1.00 25.15 89 GLU B O 1
ATOM 1693 N N . THR B 1 88 ? 12.657 75.370 16.692 1.00 23.81 90 THR B N 1
ATOM 1694 C CA . THR B 1 88 ? 12.254 75.340 15.293 1.00 20.41 90 THR B CA 1
ATOM 1695 C C . THR B 1 88 ? 11.901 73.946 14.806 1.00 26.11 90 THR B C 1
ATOM 1696 O O . THR B 1 88 ? 12.668 72.997 14.956 1.00 25.09 90 THR B O 1
ATOM 1700 N N . LEU B 1 89 ? 10.725 73.807 14.201 1.00 22.86 91 LEU B N 1
ATOM 1701 C CA . LEU B 1 89 ? 10.361 72.561 13.537 1.00 17.30 91 LEU B CA 1
ATOM 1702 C C . LEU B 1 89 ? 10.477 72.758 12.025 1.00 26.27 91 LEU B C 1
ATOM 1703 O O . LEU B 1 89 ? 9.937 73.726 11.486 1.00 20.43 91 LEU B O 1
ATOM 1708 N N . THR B 1 90 ? 11.168 71.866 11.335 1.00 18.92 92 THR B N 1
ATOM 1709 C CA . THR B 1 90 ? 11.317 71.973 9.882 1.00 18.95 92 THR B CA 1
ATOM 1710 C C . THR B 1 90 ? 10.546 70.853 9.199 1.00 20.47 92 THR B C 1
ATOM 1711 O O . THR B 1 90 ? 10.641 69.705 9.643 1.00 23.47 92 THR B O 1
ATOM 1715 N N . LEU B 1 91 ? 9.797 71.163 8.156 1.00 17.44 93 LEU B N 1
ATOM 1716 C CA . LEU B 1 91 ? 9.016 70.187 7.411 1.00 18.77 93 LEU B CA 1
ATOM 1717 C C . LEU B 1 91 ? 9.321 70.329 5.920 1.00 22.34 93 LEU B C 1
ATOM 1718 O O . LEU B 1 91 ? 9.289 71.449 5.421 1.00 19.46 93 LEU B O 1
ATOM 1723 N N . THR B 1 92 ? 9.602 69.213 5.268 1.00 21.07 94 THR B N 1
ATOM 1724 C CA . THR B 1 92 ? 9.964 69.219 3.856 1.00 16.16 94 THR B CA 1
ATOM 1725 C C . THR B 1 92 ? 9.146 68.200 3.079 1.00 22.43 94 THR B C 1
ATOM 1726 O O . THR B 1 92 ? 9.024 67.053 3.515 1.00 19.28 94 THR B O 1
ATOM 1730 N N . PHE B 1 93 ? 8.580 68.627 1.949 1.00 14.92 95 PHE B N 1
ATOM 1731 C CA . PHE B 1 93 ? 7.867 67.684 1.086 1.00 11.82 95 PHE B CA 1
ATOM 1732 C C . PHE B 1 93 ? 8.056 68.100 -0.368 1.00 18.99 95 PHE B C 1
ATOM 1733 O O . PHE B 1 93 ? 8.600 69.181 -0.626 1.00 17.18 95 PHE B O 1
ATOM 1741 N N . THR B 1 94 ? 7.628 67.243 -1.284 1.00 13.41 96 THR B N 1
ATOM 1742 C CA . THR B 1 94 ? 7.881 67.429 -2.705 1.00 15.27 96 THR B CA 1
ATOM 1743 C C . THR B 1 94 ? 6.644 67.889 -3.465 1.00 18.49 96 THR B C 1
ATOM 1744 O O . THR B 1 94 ? 5.540 67.431 -3.160 1.00 16.20 96 THR B O 1
ATOM 1748 N N . VAL B 1 95 ? 6.821 68.750 -4.470 1.00 16.77 97 VAL B N 1
ATOM 1749 C CA . VAL B 1 95 ? 5.738 69.057 -5.401 1.00 18.53 97 VAL B CA 1
ATOM 1750 C C . VAL B 1 95 ? 6.198 68.832 -6.845 1.00 16.74 97 VAL B C 1
ATOM 1751 O O . VAL B 1 95 ? 7.389 68.800 -7.153 1.00 15.49 97 VAL B O 1
ATOM 1755 N N . LEU B 1 96 ? 5.224 68.652 -7.720 1.00 15.01 98 LEU B N 1
ATOM 1756 C CA . LEU B 1 96 ? 5.395 68.2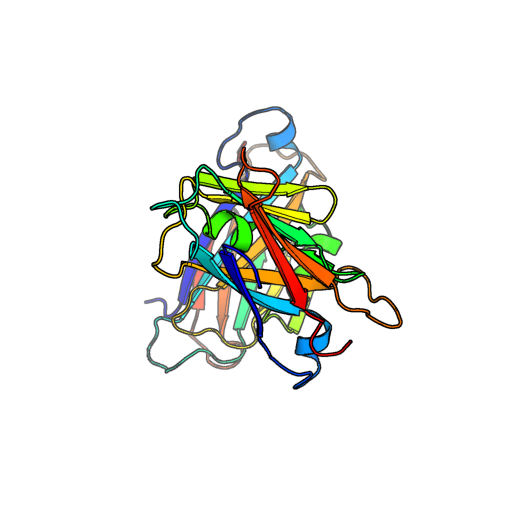60 -9.107 1.00 16.03 98 LEU B CA 1
ATOM 1757 C C . LEU B 1 96 ? 4.608 69.169 -10.034 1.00 17.93 98 LEU B C 1
ATOM 1758 O O . LEU B 1 96 ? 3.478 69.519 -9.674 1.00 18.96 98 LEU B O 1
ATOM 1763 N N . GLN B 1 97 ? 5.164 69.536 -11.187 1.00 17.71 99 GLN B N 1
ATOM 1764 C CA . GLN B 1 97 ? 4.370 70.346 -12.118 1.00 18.82 99 GLN B CA 1
ATOM 1765 C C . GLN B 1 97 ? 3.333 69.489 -12.834 1.00 23.12 99 GLN B C 1
ATOM 1766 O O . GLN B 1 97 ? 3.670 68.644 -13.664 1.00 26.83 99 GLN B O 1
ATOM 1772 N N . ASP B 1 98 ? 2.060 69.688 -12.521 1.00 19.26 100 ASP B N 1
ATOM 1773 C CA . ASP B 1 98 ? 0.965 68.998 -13.200 1.00 18.29 100 ASP B CA 1
ATOM 1774 C C . ASP B 1 98 ? 0.596 69.719 -14.491 1.00 33.50 100 ASP B C 1
ATOM 1775 O O . ASP B 1 98 ? 0.481 69.109 -15.551 1.00 32.44 100 ASP B O 1
ATOM 1780 N N . ILE B 1 99 ? 0.417 71.029 -14.399 1.00 39.18 101 ILE B N 1
ATOM 1781 C CA . ILE B 1 99 ? 0.106 71.921 -15.500 1.00 29.31 101 ILE B CA 1
ATOM 1782 C C . ILE B 1 99 ? 1.098 73.070 -15.556 1.00 30.57 101 ILE B C 1
ATOM 1783 O O . ILE B 1 99 ? 1.192 73.789 -14.552 1.00 30.96 101 ILE B O 1
ATOM 1788 N N . PRO B 1 100 ? 1.802 73.262 -16.660 1.00 28.77 102 PRO B N 1
ATOM 1789 C CA . PRO B 1 100 ? 2.697 74.429 -16.724 1.00 29.30 102 PRO B CA 1
ATOM 1790 C C . PRO B 1 100 ? 1.812 75.661 -16.912 1.00 36.84 102 PRO B C 1
ATOM 1791 O O . PRO B 1 100 ? 0.844 75.634 -17.673 1.00 30.37 102 PRO B O 1
ATOM 1795 N N . VAL B 1 101 ? 2.130 76.717 -16.183 1.00 29.38 103 VAL B N 1
ATOM 1796 C CA . VAL B 1 101 ? 1.323 77.936 -16.220 1.00 34.90 103 VAL B CA 1
ATOM 1797 C C . VAL B 1 101 ? 2.289 79.085 -16.455 1.00 44.13 103 VAL B C 1
ATOM 1798 O O . VAL B 1 101 ? 3.397 79.038 -15.906 1.00 41.20 103 VAL B O 1
ATOM 1802 N N . ARG B 1 102 ? 1.918 80.081 -17.252 1.00 41.95 104 ARG B N 1
ATOM 1803 C CA . ARG B 1 102 ? 2.873 81.178 -17.431 1.00 44.32 104 ARG B CA 1
ATOM 1804 C C . ARG B 1 102 ? 2.752 82.159 -16.278 1.00 30.40 104 ARG B C 1
ATOM 1805 O O . ARG B 1 102 ? 1.725 82.222 -15.596 1.00 44.25 104 ARG B O 1
ATOM 1813 N N . ASP B 1 103 ? 3.791 82.960 -16.051 1.00 39.00 105 ASP B N 1
ATOM 1814 C CA . ASP B 1 103 ? 3.590 84.056 -15.104 1.00 49.62 105 ASP B CA 1
ATOM 1815 C C . ASP B 1 103 ? 3.313 83.532 -13.700 1.00 38.88 105 ASP B C 1
ATOM 1816 O O . ASP B 1 103 ? 2.413 84.040 -13.030 1.00 44.75 105 ASP B O 1
ATOM 1821 N N . LEU B 1 104 ? 4.086 82.536 -13.290 1.00 27.47 106 LEU B N 1
ATOM 1822 C CA . LEU B 1 104 ? 3.959 81.971 -11.948 1.00 33.08 106 LEU B CA 1
ATOM 1823 C C . LEU B 1 104 ? 4.081 83.028 -10.854 1.00 29.76 106 LEU B C 1
ATOM 1824 O O . LEU B 1 104 ? 5.122 83.686 -10.742 1.00 37.41 106 LEU B O 1
ATOM 1829 N N . LYS B 1 105 ? 3.043 83.175 -10.036 1.00 24.96 107 LYS B N 1
ATOM 1830 C CA . LYS B 1 105 ? 3.092 84.097 -8.901 1.00 27.66 107 LYS B CA 1
ATOM 1831 C C . LYS B 1 105 ? 3.392 83.399 -7.578 1.00 34.32 107 LYS B C 1
ATOM 1832 O O . LYS B 1 105 ? 3.195 82.182 -7.487 1.00 24.38 107 LYS B O 1
ATOM 1838 N N . PRO B 1 106 ? 3.839 84.142 -6.572 1.00 29.77 108 PRO B N 1
ATOM 1839 C CA . PRO B 1 106 ? 4.106 83.561 -5.248 1.00 25.91 108 PRO B CA 1
ATOM 1840 C C . PRO B 1 106 ? 2.864 82.918 -4.648 1.00 24.15 108 PRO B C 1
ATOM 1841 O O . PRO B 1 106 ? 1.741 83.277 -4.985 1.00 23.40 108 PRO B O 1
ATOM 1845 N N . ALA B 1 107 ? 3.096 81.955 -3.756 1.00 21.00 109 ALA B N 1
ATOM 1846 C CA . ALA B 1 107 ? 2.011 81.290 -3.045 1.00 18.98 109 ALA B CA 1
ATOM 1847 C C . ALA B 1 107 ? 2.185 81.520 -1.543 1.00 15.13 109 ALA B C 1
ATOM 1848 O O . ALA B 1 107 ? 3.296 81.586 -1.025 1.00 20.93 109 ALA B O 1
ATOM 1850 N N . ILE B 1 108 ? 1.054 81.657 -0.875 1.00 17.96 110 ILE B N 1
ATOM 1851 C CA . ILE B 1 108 ? 1.077 81.977 0.538 1.00 15.56 110 ILE B CA 1
ATOM 1852 C C . ILE B 1 108 ? 1.034 80.725 1.397 1.00 18.41 110 ILE B C 1
ATOM 1853 O O . ILE B 1 108 ? 0.400 79.716 1.091 1.00 21.00 110 ILE B O 1
ATOM 1858 N N . VAL B 1 109 ? 1.742 80.848 2.512 1.00 14.74 111 VAL B N 1
ATOM 1859 C CA . VAL B 1 109 ? 1.735 79.839 3.561 1.00 15.49 111 VAL B CA 1
ATOM 1860 C C . VAL B 1 109 ? 1.253 80.522 4.834 1.00 22.73 111 VAL B C 1
ATOM 1861 O O . VAL B 1 109 ? 1.750 81.623 5.094 1.00 20.36 111 VAL B O 1
ATOM 1865 N N . LYS B 1 110 ? 0.331 79.881 5.528 1.00 16.04 112 LYS B N 1
ATOM 1866 C CA . LYS B 1 110 ? -0.192 80.409 6.779 1.00 20.52 112 LYS B CA 1
ATOM 1867 C C . LYS B 1 110 ? 0.077 79.393 7.893 1.00 25.96 112 LYS B C 1
ATOM 1868 O O . LYS B 1 110 ? 0.088 78.200 7.592 1.00 20.87 112 LYS B O 1
ATOM 1874 N N . VAL B 1 111 ? 0.263 79.845 9.121 1.00 17.45 113 VAL B N 1
ATOM 1875 C CA . VAL B 1 111 ? 0.263 78.971 10.295 1.00 13.58 113 VAL B CA 1
ATOM 1876 C C . VAL B 1 111 ? -0.650 79.619 11.332 1.00 17.13 113 VAL B C 1
ATOM 1877 O O . VAL B 1 111 ? -0.577 80.845 11.478 1.00 18.30 113 VAL B O 1
ATOM 1881 N N . TYR B 1 112 ? -1.492 78.844 12.005 1.00 15.52 114 TYR B N 1
ATOM 1882 C CA . TYR B 1 112 ? -2.421 79.424 12.976 1.00 17.87 114 TYR B CA 1
ATOM 1883 C C . TYR B 1 112 ? -2.737 78.413 14.074 1.00 20.32 114 TYR B C 1
ATOM 1884 O O . TYR B 1 112 ? -2.773 77.205 13.856 1.00 15.73 114 TYR B O 1
ATOM 1893 N N . ASP B 1 113 ? -2.958 78.939 15.273 1.00 16.47 115 ASP B N 1
ATOM 1894 C CA . ASP B 1 113 ? -3.331 78.074 16.393 1.00 12.64 115 ASP B CA 1
ATOM 1895 C C . ASP B 1 113 ? -4.724 77.533 16.141 1.00 19.69 115 ASP B C 1
ATOM 1896 O O . ASP B 1 113 ? -5.583 78.304 15.693 1.00 19.35 115 ASP B O 1
ATOM 1901 N N . TYR B 1 114 ? -4.998 76.257 16.395 1.00 16.07 116 TYR B N 1
ATOM 1902 C CA . TYR B 1 114 ? -6.321 75.728 16.074 1.00 16.36 116 TYR B CA 1
ATOM 1903 C C . TYR B 1 114 ? -7.401 76.247 17.010 1.00 22.41 116 TYR B C 1
ATOM 1904 O O . TYR B 1 114 ? -8.592 76.229 16.696 1.00 18.74 116 TYR B O 1
ATOM 1913 N N . TYR B 1 115 ? -6.986 76.696 18.192 1.00 15.49 117 TYR B N 1
ATOM 1914 C CA . TYR B 1 115 ? -7.980 76.993 19.215 1.00 17.19 117 TYR B CA 1
ATOM 1915 C C . TYR B 1 115 ? -8.023 78.460 19.613 1.00 26.74 117 TYR B C 1
ATOM 1916 O O . TYR B 1 115 ? -9.086 78.926 20.044 1.00 32.63 117 TYR B O 1
ATOM 1925 N N . GLU B 1 116 ? -6.934 79.224 19.503 1.00 21.10 118 GLU B N 1
ATOM 1926 C CA . GLU B 1 116 ? -7.020 80.643 19.885 1.00 19.58 118 GLU B CA 1
ATOM 1927 C C . GLU B 1 116 ? -6.952 81.531 18.654 1.00 18.81 118 GLU B C 1
ATOM 1928 O O . GLU B 1 116 ? -6.078 81.452 17.780 1.00 15.04 118 GLU B O 1
ATOM 1934 N N . THR B 1 117 ? -7.925 82.436 18.527 1.00 15.49 119 THR B N 1
ATOM 1935 C CA . THR B 1 117 ? -7.923 83.310 17.347 1.00 15.90 119 THR B CA 1
ATOM 1936 C C . THR B 1 117 ? -6.805 84.337 17.442 1.00 20.43 119 THR B C 1
ATOM 1937 O O . THR B 1 117 ? -6.254 84.571 18.520 1.00 19.99 119 THR B O 1
ATOM 1941 N N . ASP B 1 118 ? -6.462 84.972 16.332 1.00 18.13 120 ASP B N 1
ATOM 1942 C CA . ASP B 1 118 ? -5.403 85.963 16.275 1.00 17.64 120 ASP B CA 1
ATOM 1943 C C . ASP B 1 118 ? -4.119 85.442 16.918 1.00 24.30 120 ASP B C 1
ATOM 1944 O O . ASP B 1 118 ? -3.435 86.138 17.671 1.00 17.05 120 ASP B O 1
ATOM 1949 N N . GLU B 1 119 ? -3.818 84.199 16.554 1.00 21.44 121 GLU B N 1
ATOM 1950 C CA . GLU B 1 119 ? -2.501 83.605 16.752 1.00 13.89 121 GLU B CA 1
ATOM 1951 C C . GLU B 1 119 ? -2.032 82.998 15.430 1.00 20.67 121 GLU B C 1
ATOM 1952 O O . GLU B 1 119 ? -2.127 81.784 15.242 1.00 17.88 121 GLU B O 1
ATOM 1958 N N . PHE B 1 120 ? -1.552 83.845 14.519 1.00 14.40 122 PHE B N 1
ATOM 1959 C CA . PHE B 1 120 ? -1.226 83.358 13.175 1.00 17.03 122 PHE B CA 1
ATOM 1960 C C . PHE B 1 120 ? -0.021 84.082 12.606 1.00 21.49 122 PHE B C 1
ATOM 1961 O O . PHE B 1 120 ? 0.380 85.144 13.083 1.00 19.71 122 PHE B O 1
ATOM 1969 N N . ALA B 1 121 ? 0.559 83.513 11.557 1.00 18.12 123 ALA B N 1
ATOM 1970 C CA . ALA B 1 121 ? 1.587 84.196 10.773 1.00 16.81 123 ALA B CA 1
ATOM 1971 C C . ALA B 1 121 ? 1.430 83.811 9.299 1.00 23.02 123 ALA B C 1
ATOM 1972 O O . ALA B 1 121 ? 0.837 82.771 9.009 1.00 19.49 123 ALA B O 1
ATOM 1974 N N . VAL B 1 122 ? 1.948 84.631 8.400 1.00 21.41 124 VAL B N 1
ATOM 1975 C CA . VAL B 1 122 ? 1.926 84.335 6.971 1.00 21.27 124 VAL B CA 1
ATOM 1976 C C . VAL B 1 122 ? 3.299 84.532 6.345 1.00 23.84 124 VAL B C 1
ATOM 1977 O O . VAL B 1 122 ? 4.113 85.319 6.815 1.00 22.99 124 VAL B O 1
ATOM 1981 N N . ALA B 1 123 ? 3.561 83.815 5.265 1.00 18.81 125 ALA B N 1
ATOM 1982 C CA . ALA B 1 123 ? 4.791 83.960 4.507 1.00 17.76 125 ALA B CA 1
ATOM 1983 C C . ALA B 1 123 ? 4.491 83.533 3.069 1.00 18.92 125 ALA B C 1
ATOM 1984 O O . ALA B 1 123 ? 3.386 83.046 2.808 1.00 28.63 125 ALA B O 1
ATOM 1986 N N . GLU B 1 124 ? 5.454 83.697 2.170 1.00 18.99 126 GLU B N 1
ATOM 1987 C CA . GLU B 1 124 ? 5.157 83.271 0.795 1.00 24.62 126 GLU B CA 1
ATOM 1988 C C . GLU B 1 124 ? 6.379 82.615 0.184 1.00 19.61 126 GLU B C 1
ATOM 1989 O O . GLU B 1 124 ? 7.493 82.779 0.674 1.00 21.97 126 GLU B O 1
ATOM 1995 N N . TYR B 1 125 ? 6.174 81.863 -0.892 1.00 17.06 127 TYR B N 1
ATOM 1996 C CA . TYR B 1 125 ? 7.319 81.269 -1.576 1.00 16.98 127 TYR B CA 1
ATOM 1997 C C . TYR B 1 125 ? 6.984 81.257 -3.071 1.00 14.90 127 TYR B C 1
ATOM 1998 O O . TYR B 1 125 ? 5.815 81.398 -3.432 1.00 21.14 127 TYR B O 1
ATOM 2007 N N . SER B 1 126 ? 8.002 81.066 -3.895 1.00 20.15 128 SER B N 1
ATOM 2008 C CA . SER B 1 126 ? 7.822 80.998 -5.337 1.00 26.37 128 SER B CA 1
ATOM 2009 C C . SER B 1 126 ? 8.447 79.746 -5.926 1.00 21.53 128 SER B C 1
ATOM 2010 O O . SER B 1 126 ? 9.467 79.282 -5.413 1.00 21.69 128 SER B O 1
ATOM 2013 N N . ALA B 1 127 ? 7.883 79.212 -7.007 1.00 19.45 129 ALA B N 1
ATOM 2014 C CA . ALA B 1 127 ? 8.615 78.153 -7.708 1.00 21.95 129 ALA B CA 1
ATOM 2015 C C . ALA B 1 127 ? 9.982 78.683 -8.115 1.00 25.30 129 ALA B C 1
ATOM 2016 O O . ALA B 1 127 ? 10.109 79.856 -8.481 1.00 23.23 129 ALA B O 1
ATOM 2018 N N . PRO B 1 128 ? 11.011 77.848 -8.054 1.00 26.53 130 PRO B N 1
ATOM 2019 C CA . PRO B 1 128 ? 12.368 78.330 -8.345 1.00 28.05 130 PRO B CA 1
ATOM 2020 C C . PRO B 1 128 ? 12.508 78.918 -9.751 1.00 32.15 130 PRO B C 1
ATOM 2021 O O . PRO B 1 128 ? 13.385 79.762 -9.977 1.00 24.96 130 PRO B O 1
ATOM 2025 N N . CYS B 1 129 ? 11.675 78.530 -10.708 1.00 24.24 131 CYS B N 1
ATOM 2026 C CA . CYS B 1 129 ? 11.788 79.046 -12.072 1.00 26.95 131 CYS B CA 1
ATOM 2027 C C . CYS B 1 129 ? 10.700 80.045 -12.435 1.00 33.98 131 CYS B C 1
ATOM 2028 O O . CYS B 1 129 ? 10.397 80.241 -13.613 1.00 39.02 131 CYS B O 1
ATOM 2031 N N . SER B 1 130 ? 10.088 80.705 -11.469 1.00 26.32 132 SER B N 1
ATOM 2032 C CA . SER B 1 130 ? 9.023 81.675 -11.656 1.00 33.60 132 SER B CA 1
ATOM 2033 C C . SER B 1 130 ? 9.363 82.761 -12.668 1.00 41.83 132 SER B C 1
ATOM 2034 O O . SER B 1 130 ? 10.407 83.420 -12.489 1.00 45.46 132 SER B O 1
#

InterPro domains:
  IPR001599 Alpha-2-macroglobulin [PF00207] (740-830)
  IPR001599 Alpha-2-macroglobulin [SM01360] (740-830)
  IPR002890 Macroglobulin domain [PF01835] (129-221)
  IPR008930 Terpenoid cyclases/protein prenyltransferase alpha-alpha toroid [SSF48239] (995-1304)
  IPR009048 Alpha-macroglobulin, receptor-binding [PF07677] (1412-1500)
  IPR009048 Alpha-macroglobulin, receptor-binding [SM01361] (1413-1499)
  IPR010916 TonB box, conserved site [PS00430] (1-63)
  IPR011625 Alpha-2-macroglobulin, bait region domain [PF07703] (461-607)
  IPR011625 Alpha-2-macroglobulin, bait region domain [SM01359] (459-607)
  IPR011626 Alpha-macroglobulin-like, TED domain [PF07678] (985-1301)
  IPR013783 Immunoglobulin-like fold [G3DSA:2.60.40.10] (349-433)
  IPR013783 Immunoglobulin-like fold [G3DSA:2.60.40.10] (791-907)
  IPR014756 Immunoglobulin E-set [SSF81296] (788-907)
  IPR019742 Alpha-2-macroglobulin, conserved site [PS00477] (1006-1014)
  IPR036595 Alpha-macroglobulin, receptor-binding domain superfamily [G3DSA:2.60.40.690] (1374-1510)
  IPR036595 Alpha-macroglobulin, receptor-binding domain superfamily [SSF49410] (1376-1508)
  IPR040839 Macroglobulin domain MG4 [PF17789] (350-445)
  IPR041555 Macroglobulin domain MG3 [PF17791] (223-312)
  IPR041813 Alpha-2-macroglobulin, TED domain [cd02897] (995-1301)
  IPR047565 Alpha-macroglobulin-like, thiol-ester bond-forming region [SM01419] (998-1027)

GO terms:
  GO:0002020 protease binding (F, IPI)

CATH classification: 2.60.40.690